Protein AF-A0AA95JLE7-F1 (afdb_monomer_lite)

Sequence (225 aa):
MTDPQLPPPSGDVPAPPAPFGAVPPPAAPAYPVAAPQYPAAPPYPPTPQYPAAPTYPSAAAYPSAPSGYQAPPGAYQVPVGGYAVATGDYSAPEVAPRRSGLLGILALIFSLVAAVVTPLVVGVATYEIGRRIPGAVTQVEDFDSLAFLSPARDQVLWAEISFWTGTVLGIAAIVIGIMAIARRQGRAQGIAALIVSVIAPVIFFVVVLVALTVGGAAGTAGLYS

Radius of gyration: 37.87 Å; chains: 1; bounding box: 111×72×80 Å

Foldseek 3Di:
DDDPDDDDPDDDDDDPDDPPPDDDDDDDDDDDPDDDDDDDDDDDDDDDDDDDDDDDDDDDDDDDDDPDDDDDPPPDPDPCPDPPPPPDPPDPPDDPDDAAQVLLVLLLVLLCCLQPVLLVLLLVLLLQQLLQQVVLVVVDPDPVDCVSCVVSVVSVVSNVVSVVSSVVSLVSSLVSLVVCCVVVRNVVSSVVSNVSSVCSVVSSVVSSVVSNVNSNVNNVVVVVD

pLDDT: mean 77.14, std 16.34, range [44.16, 98.0]

Secondary structure (DSSP, 8-state):
-----PPPP---PPPPPPPTT-PPPPPPP--------PPPPPPPPPPP-PPPPP-PPPPPPPPPPPTT--PPTT---------------------PPPPP-HHHHHHHHHHHIIIIIHHHHHHHHHHHHHHHHHHHHHH-S-TTSGGGGGGGHHHHHHHHHHHHHHHHHHHHHHHHHHHHHHTTSSHHHHHHHHHHHHHHHHHHHHHHHHHHHHHHHHHHHTT--

Structure (mmCIF, N/CA/C/O backbone):
data_AF-A0AA95JLE7-F1
#
_entry.id   AF-A0AA95JLE7-F1
#
loop_
_atom_site.group_PDB
_atom_site.id
_atom_site.type_symbol
_atom_site.label_atom_id
_atom_site.label_alt_id
_atom_site.label_comp_id
_atom_site.label_asym_id
_atom_site.label_entity_id
_atom_site.label_seq_id
_atom_site.pdbx_PDB_ins_code
_atom_site.Cartn_x
_atom_site.Cartn_y
_atom_site.Cartn_z
_atom_site.occupancy
_atom_site.B_iso_or_equiv
_atom_site.auth_seq_id
_atom_site.auth_comp_id
_atom_site.auth_asym_id
_atom_site.auth_atom_id
_atom_site.pdbx_PDB_model_num
ATOM 1 N N . MET A 1 1 ? 49.532 -12.588 49.206 1.00 50.12 1 MET A N 1
ATOM 2 C CA . MET A 1 1 ? 48.641 -11.448 48.915 1.00 50.12 1 MET A CA 1
ATOM 3 C C . MET A 1 1 ? 49.424 -10.477 48.053 1.00 50.12 1 MET A C 1
ATOM 5 O O . MET A 1 1 ? 50.223 -9.720 48.580 1.00 50.12 1 MET A O 1
ATOM 9 N N . THR A 1 2 ? 49.294 -10.597 46.736 1.00 56.88 2 THR A N 1
ATOM 10 C CA . THR A 1 2 ? 49.871 -9.666 45.759 1.00 56.88 2 THR A CA 1
ATOM 11 C C . THR A 1 2 ? 48.700 -8.960 45.105 1.00 56.88 2 THR A C 1
ATOM 13 O O . THR A 1 2 ? 47.918 -9.592 44.397 1.00 56.88 2 THR A O 1
ATOM 16 N N . ASP A 1 3 ? 48.543 -7.692 45.453 1.00 57.38 3 ASP A N 1
ATOM 17 C CA . ASP A 1 3 ? 47.499 -6.809 44.950 1.00 57.38 3 ASP A CA 1
ATOM 18 C C . ASP A 1 3 ? 47.784 -6.480 43.468 1.00 57.38 3 ASP A C 1
ATOM 20 O O . ASP A 1 3 ? 48.922 -6.110 43.152 1.00 57.38 3 ASP A O 1
ATOM 24 N N . PRO A 1 4 ? 46.833 -6.659 42.532 1.00 64.31 4 PRO A N 1
ATOM 25 C CA . PRO A 1 4 ? 47.020 -6.272 41.140 1.00 64.31 4 PRO A CA 1
ATOM 26 C C . PRO A 1 4 ? 47.134 -4.749 41.026 1.00 64.31 4 PRO A C 1
ATOM 28 O O . PRO A 1 4 ? 46.159 -4.013 41.162 1.00 64.31 4 PRO A O 1
ATOM 31 N N . GLN A 1 5 ? 48.347 -4.276 40.760 1.00 70.19 5 GLN A N 1
ATOM 32 C CA . GLN A 1 5 ? 48.641 -2.871 40.517 1.00 70.19 5 GLN A CA 1
ATOM 33 C C . GLN A 1 5 ? 47.891 -2.393 39.259 1.00 70.19 5 GLN A C 1
ATOM 35 O O . GLN A 1 5 ? 48.154 -2.860 38.150 1.00 70.19 5 GLN A O 1
ATOM 40 N N . LEU A 1 6 ? 46.936 -1.475 39.436 1.00 67.88 6 LEU A N 1
ATOM 41 C CA . LEU A 1 6 ? 46.255 -0.784 38.340 1.00 67.88 6 LEU A CA 1
ATOM 42 C C . LEU A 1 6 ? 47.268 0.045 37.524 1.00 67.88 6 LEU A C 1
ATOM 44 O O . LEU A 1 6 ? 48.166 0.655 38.115 1.00 67.88 6 LEU A O 1
ATOM 48 N N . PRO A 1 7 ? 47.138 0.101 36.185 1.00 72.12 7 PRO A N 1
ATOM 49 C CA . PRO A 1 7 ? 47.983 0.953 35.358 1.00 72.12 7 PRO A CA 1
ATOM 50 C C . PRO A 1 7 ? 47.766 2.438 35.704 1.00 72.12 7 PRO A C 1
ATOM 52 O O . PRO A 1 7 ? 46.649 2.827 36.058 1.00 72.12 7 PRO A O 1
ATOM 55 N N . PRO A 1 8 ? 48.814 3.279 35.612 1.00 72.06 8 PRO A N 1
ATOM 56 C CA . PRO A 1 8 ? 48.684 4.708 35.864 1.00 72.06 8 PRO A CA 1
ATOM 57 C C . PRO A 1 8 ? 47.713 5.351 34.858 1.00 72.06 8 PRO A C 1
ATOM 59 O O . PRO A 1 8 ? 47.645 4.903 33.709 1.00 72.06 8 PRO A O 1
ATOM 62 N N . PRO A 1 9 ? 46.967 6.398 35.259 1.00 66.81 9 PRO A N 1
ATOM 63 C CA . PRO A 1 9 ? 46.113 7.140 34.343 1.00 66.81 9 PRO A CA 1
ATOM 64 C C . PRO A 1 9 ? 46.958 7.700 33.199 1.00 66.81 9 PRO A C 1
ATOM 66 O O . PRO A 1 9 ? 48.043 8.239 33.424 1.00 66.81 9 PRO A O 1
ATOM 69 N N . SER A 1 10 ? 46.459 7.534 31.975 1.00 67.25 10 SER A N 1
ATOM 70 C CA . SER A 1 10 ? 47.042 8.067 30.749 1.00 67.25 10 SER A CA 1
ATOM 71 C C . SER A 1 10 ? 47.335 9.552 30.941 1.00 67.25 10 SER A C 1
ATOM 73 O O . SER A 1 10 ? 46.411 10.358 31.008 1.00 67.25 10 SER A O 1
ATOM 75 N N . GLY A 1 11 ? 48.616 9.889 31.097 1.00 56.56 11 GLY A N 1
ATOM 76 C CA . GLY A 1 11 ? 49.058 11.266 31.245 1.00 56.56 11 GLY A CA 1
ATOM 77 C C . GLY A 1 11 ? 48.618 12.100 30.049 1.00 56.56 11 GLY A C 1
ATOM 78 O O . GLY A 1 11 ? 48.621 11.618 28.913 1.00 56.56 11 GLY A O 1
ATOM 79 N N . ASP A 1 12 ? 48.238 13.342 30.338 1.00 59.75 12 ASP A N 1
ATOM 80 C CA . ASP A 1 12 ? 47.922 14.379 29.367 1.00 59.75 12 ASP A CA 1
ATOM 81 C C . ASP A 1 12 ? 49.018 14.447 28.304 1.00 59.75 12 ASP A C 1
ATOM 83 O O . ASP A 1 12 ? 50.126 14.926 28.551 1.00 59.75 12 ASP A O 1
ATOM 87 N N . VAL A 1 13 ? 48.717 13.942 27.110 1.00 60.66 13 VAL A N 1
ATOM 88 C CA . VAL A 1 13 ? 49.574 14.161 25.950 1.00 60.66 13 VAL A CA 1
ATOM 89 C C . VAL A 1 13 ? 49.474 15.655 25.639 1.00 60.66 13 VAL A C 1
ATOM 91 O O . VAL A 1 13 ? 48.367 16.125 25.356 1.00 60.66 13 VAL A O 1
ATOM 94 N N . PRO A 1 14 ? 50.568 16.435 25.706 1.00 64.94 14 PRO A N 1
ATOM 95 C CA . PRO A 1 14 ? 50.506 17.851 25.388 1.00 64.94 14 PRO A CA 1
ATOM 96 C C . PRO A 1 14 ? 50.038 18.015 23.942 1.00 64.94 14 PRO A C 1
ATOM 98 O O . PRO A 1 14 ? 50.621 17.431 23.024 1.00 64.94 14 PRO A O 1
ATOM 101 N N . ALA A 1 15 ? 48.969 18.786 23.740 1.00 68.00 15 ALA A N 1
ATOM 102 C CA . ALA A 1 15 ? 48.497 19.119 22.405 1.00 68.00 15 ALA A CA 1
ATOM 103 C C . ALA A 1 15 ? 49.630 19.805 21.611 1.00 68.00 15 ALA A C 1
ATOM 105 O O . ALA A 1 15 ? 50.373 20.610 22.187 1.00 68.00 15 ALA A O 1
ATOM 106 N N . PRO A 1 16 ? 49.789 19.508 20.308 1.00 71.19 16 PRO A N 1
ATOM 107 C CA . PRO A 1 16 ? 50.793 20.172 19.487 1.00 71.19 16 PRO A CA 1
ATOM 108 C C . PRO A 1 16 ? 50.569 21.694 19.506 1.00 71.19 16 PRO A C 1
ATOM 110 O O . PRO A 1 16 ? 49.417 22.140 19.538 1.00 71.19 16 PRO A O 1
ATOM 113 N N . PRO A 1 17 ? 51.642 22.505 19.492 1.00 70.00 17 PRO A N 1
ATOM 114 C CA . PRO A 1 17 ? 51.518 23.955 19.520 1.00 70.00 17 PRO A CA 1
ATOM 115 C C . PRO A 1 17 ? 50.695 24.433 18.321 1.00 70.00 17 PRO A C 1
ATOM 117 O O . PRO A 1 17 ? 50.971 24.075 17.174 1.00 70.00 17 PRO A O 1
ATOM 120 N N . ALA A 1 18 ? 49.664 25.232 18.600 1.00 66.50 18 ALA A N 1
ATOM 121 C CA . ALA A 1 18 ? 48.818 25.813 17.569 1.00 66.50 18 ALA A CA 1
ATOM 122 C C . ALA A 1 18 ? 49.650 26.732 16.649 1.00 66.50 18 ALA A C 1
ATOM 124 O O . ALA A 1 18 ? 50.533 27.446 17.136 1.00 66.50 18 ALA A O 1
ATOM 125 N N . PRO A 1 19 ? 49.388 26.743 15.329 1.00 67.88 19 PRO A N 1
ATOM 126 C CA . PRO A 1 19 ? 50.071 27.640 14.407 1.00 67.88 19 PRO A CA 1
ATOM 127 C C . PRO A 1 19 ? 49.848 29.107 14.804 1.00 67.88 19 PRO A C 1
ATOM 129 O O . PRO A 1 19 ? 48.742 29.512 15.173 1.00 67.88 19 PRO A O 1
ATOM 132 N N . PHE A 1 20 ? 50.919 29.903 14.727 1.00 54.25 20 PHE A N 1
ATOM 133 C CA . PHE A 1 20 ? 50.893 31.340 15.001 1.00 54.25 20 PHE A CA 1
ATOM 134 C C . PHE A 1 20 ? 49.787 32.021 14.175 1.00 54.25 20 PHE A C 1
ATOM 136 O O . PHE A 1 20 ? 49.812 31.970 12.947 1.00 54.25 20 PHE A O 1
ATOM 143 N N . GLY A 1 21 ? 48.827 32.659 14.854 1.00 62.50 21 GLY A N 1
ATOM 144 C CA . GLY A 1 21 ? 47.734 33.417 14.227 1.00 62.50 21 GLY A CA 1
ATOM 145 C C . GLY A 1 21 ? 46.333 32.801 14.338 1.00 62.50 21 GLY A C 1
ATOM 146 O O . GLY A 1 21 ? 45.376 33.415 13.870 1.00 62.50 21 GLY A O 1
ATOM 147 N N . ALA A 1 22 ? 46.171 31.636 14.974 1.00 56.16 22 ALA A N 1
ATOM 148 C CA . ALA A 1 22 ? 44.845 31.088 15.256 1.00 56.16 22 ALA A CA 1
ATOM 149 C C . ALA A 1 22 ? 44.152 31.875 16.386 1.00 56.16 22 ALA A C 1
ATOM 151 O O . ALA A 1 22 ? 44.548 31.806 17.550 1.00 56.16 22 ALA A O 1
ATOM 152 N N . VAL A 1 23 ? 43.107 32.629 16.042 1.00 69.62 23 VAL A N 1
ATOM 153 C CA . VAL A 1 23 ? 42.211 33.254 17.023 1.00 69.62 23 VAL A CA 1
ATOM 154 C C . VAL A 1 23 ? 41.363 32.142 17.656 1.00 69.62 23 VAL A C 1
ATOM 156 O O . VAL A 1 23 ? 40.742 31.379 16.911 1.00 69.62 23 VAL A O 1
ATOM 159 N N . PRO A 1 24 ? 41.328 32.003 18.995 1.00 70.56 24 PRO A N 1
ATOM 160 C CA . PRO A 1 24 ? 40.485 31.000 19.632 1.00 70.56 24 PRO A CA 1
ATOM 161 C C . PRO A 1 24 ? 39.007 31.275 19.306 1.00 70.56 24 PRO A C 1
ATOM 163 O O . PRO A 1 24 ? 38.591 32.438 19.294 1.00 70.56 24 PRO A O 1
ATOM 166 N N . PRO A 1 25 ? 38.203 30.234 19.023 1.00 74.50 25 PRO A N 1
ATOM 167 C CA . PRO A 1 25 ? 36.786 30.414 18.754 1.00 74.50 25 PRO A CA 1
ATOM 168 C C . PRO A 1 25 ? 36.087 31.031 19.979 1.00 74.50 25 PRO A C 1
ATOM 170 O O . PRO A 1 25 ? 36.455 30.721 21.117 1.00 74.50 25 PRO A O 1
ATOM 173 N N . PRO A 1 26 ? 35.086 31.905 19.774 1.00 75.94 26 PRO A N 1
ATOM 174 C CA . PRO A 1 26 ? 34.333 32.497 20.871 1.00 75.94 26 PRO A CA 1
ATOM 175 C C . PRO A 1 26 ? 33.657 31.408 21.713 1.00 75.94 26 PRO A C 1
ATOM 177 O O . PRO A 1 26 ? 33.111 30.440 21.181 1.00 75.94 26 PRO A O 1
ATOM 180 N N . ALA A 1 27 ? 33.705 31.573 23.037 1.00 75.44 27 ALA A N 1
ATOM 181 C CA . ALA A 1 27 ? 33.085 30.651 23.980 1.00 75.44 27 ALA A CA 1
ATOM 182 C C . ALA A 1 27 ? 31.575 30.537 23.714 1.00 75.44 27 ALA A C 1
ATOM 184 O O . ALA A 1 27 ? 30.885 31.545 23.544 1.00 75.44 27 ALA A O 1
ATOM 185 N N . ALA A 1 28 ? 31.066 29.303 23.682 1.00 71.44 28 ALA A N 1
ATOM 186 C CA . ALA A 1 28 ? 29.644 29.052 23.501 1.00 71.44 28 ALA A CA 1
ATOM 187 C C . ALA A 1 28 ? 28.840 29.637 24.682 1.00 71.44 28 ALA A C 1
ATOM 189 O O . ALA A 1 28 ? 29.266 29.508 25.834 1.00 71.44 28 ALA A O 1
ATOM 190 N N . PRO A 1 29 ? 27.682 30.273 24.430 1.00 71.38 29 PRO A N 1
ATOM 191 C CA . PRO A 1 29 ? 26.837 30.796 25.494 1.00 71.38 29 PRO A CA 1
ATOM 192 C C . PRO A 1 29 ? 26.338 29.662 26.398 1.00 71.38 29 PRO A C 1
ATOM 194 O O . PRO A 1 29 ? 25.826 28.650 25.924 1.00 71.38 29 PRO A O 1
ATOM 197 N N . ALA A 1 30 ? 26.477 29.843 27.712 1.00 65.75 30 ALA A N 1
ATOM 198 C CA . ALA A 1 30 ? 25.968 28.907 28.705 1.00 65.75 30 ALA A CA 1
ATOM 199 C C . ALA A 1 30 ? 24.434 28.994 28.767 1.00 65.75 30 ALA A C 1
ATOM 201 O O . ALA A 1 30 ? 23.872 29.973 29.259 1.00 65.75 30 ALA A O 1
ATOM 202 N N . TYR A 1 31 ? 23.751 27.972 28.258 1.00 57.97 31 TYR A N 1
ATOM 203 C CA . TYR A 1 31 ? 22.301 27.835 28.382 1.00 57.97 31 TYR A CA 1
ATOM 204 C C . TYR A 1 31 ? 21.962 27.291 29.783 1.00 57.97 31 TYR A C 1
ATOM 206 O O . TYR A 1 31 ? 22.527 26.267 30.178 1.00 57.97 31 TYR A O 1
ATOM 214 N N . PRO A 1 32 ? 21.039 27.904 30.547 1.00 65.81 32 PRO A N 1
ATOM 215 C CA . PRO A 1 32 ? 20.555 27.316 31.790 1.00 65.81 32 PRO A CA 1
ATOM 216 C C . PRO A 1 32 ? 19.750 26.050 31.473 1.00 65.81 32 PRO A C 1
ATOM 218 O O . PRO A 1 32 ? 18.669 26.120 30.889 1.00 65.81 32 PRO A O 1
ATOM 221 N N . VAL A 1 33 ? 20.261 24.882 31.861 1.00 60.19 33 VAL A N 1
ATOM 222 C CA . VAL A 1 33 ? 19.523 23.616 31.763 1.00 60.19 33 VAL A CA 1
ATOM 223 C C . VAL A 1 33 ? 18.647 23.475 33.007 1.00 60.19 33 VAL A C 1
ATOM 225 O O . VAL A 1 33 ? 19.029 22.845 33.989 1.00 60.19 33 VAL A O 1
ATOM 228 N N . ALA A 1 34 ? 17.464 24.088 32.988 1.00 67.69 34 ALA A N 1
ATOM 229 C CA . ALA A 1 34 ? 16.404 23.739 33.927 1.00 67.69 34 ALA A CA 1
ATOM 230 C C . ALA A 1 34 ? 15.630 22.544 33.352 1.00 67.69 34 ALA A C 1
ATOM 232 O O . ALA A 1 34 ? 14.911 22.678 32.362 1.00 67.69 34 ALA A O 1
ATOM 233 N N . ALA A 1 35 ? 15.805 21.360 33.941 1.00 67.06 35 ALA A N 1
ATOM 234 C CA . ALA A 1 35 ? 15.032 20.179 33.570 1.00 67.06 35 ALA A CA 1
ATOM 235 C C . ALA A 1 35 ? 13.544 20.395 33.925 1.00 67.06 35 ALA A C 1
ATOM 237 O O . ALA A 1 35 ? 13.250 20.772 35.064 1.00 67.06 35 ALA A O 1
ATOM 238 N N . PRO A 1 36 ? 12.591 20.148 33.007 1.00 65.31 36 PRO A N 1
ATOM 239 C CA . PRO A 1 36 ? 11.172 20.202 33.334 1.00 65.31 36 PRO A CA 1
ATOM 240 C C . PRO A 1 36 ? 10.836 19.144 34.394 1.00 65.31 36 PRO A C 1
ATOM 242 O O . PRO A 1 36 ? 11.009 17.947 34.161 1.00 65.31 36 PRO A O 1
ATOM 245 N N . GLN A 1 37 ? 10.355 19.571 35.563 1.00 63.75 37 GLN A N 1
ATOM 246 C CA . GLN A 1 37 ? 9.779 18.655 36.544 1.00 63.75 37 GLN A CA 1
ATOM 247 C C . GLN A 1 37 ? 8.368 18.273 36.090 1.00 63.75 37 GLN A C 1
ATOM 249 O O . GLN A 1 37 ? 7.444 19.083 36.142 1.00 63.75 37 GLN A O 1
ATOM 254 N N . TYR A 1 38 ? 8.208 17.040 35.612 1.00 61.62 38 TYR A N 1
ATOM 255 C CA . TYR A 1 38 ? 6.901 16.494 35.262 1.00 61.62 38 TYR A CA 1
ATOM 256 C C . TYR A 1 38 ? 6.165 16.013 36.526 1.00 61.62 38 TYR A C 1
ATOM 258 O O . TYR A 1 38 ? 6.782 15.360 37.372 1.00 61.62 38 TYR A O 1
ATOM 266 N N . PRO A 1 39 ? 4.856 16.288 36.664 1.00 75.19 39 PRO A N 1
ATOM 267 C CA . PRO A 1 39 ? 4.038 15.725 37.735 1.00 75.19 39 PRO A CA 1
ATOM 268 C C . PRO A 1 39 ? 4.016 14.191 37.684 1.00 75.19 39 PRO A C 1
ATOM 270 O O . PRO A 1 39 ? 3.942 13.598 36.607 1.00 75.19 39 PRO A O 1
ATOM 273 N N . ALA A 1 40 ? 4.047 13.547 38.853 1.00 78.56 40 ALA A N 1
ATOM 274 C CA . ALA A 1 40 ? 3.935 12.095 38.965 1.00 78.56 40 ALA A CA 1
ATOM 275 C C . ALA A 1 40 ? 2.573 11.595 38.442 1.00 78.56 40 ALA A C 1
ATOM 277 O O . ALA A 1 40 ? 1.532 12.205 38.697 1.00 78.56 40 ALA A O 1
ATOM 278 N N . ALA A 1 41 ? 2.585 10.474 37.716 1.00 75.25 41 ALA A N 1
ATOM 279 C CA . ALA A 1 41 ? 1.378 9.862 37.170 1.00 75.25 41 ALA A CA 1
ATOM 280 C C . ALA A 1 41 ? 0.467 9.302 38.289 1.00 75.25 41 ALA A C 1
ATOM 282 O O . ALA A 1 41 ? 0.980 8.724 39.252 1.00 75.25 41 ALA A O 1
ATOM 283 N N . PRO A 1 42 ? -0.870 9.420 38.168 1.00 80.00 42 PRO A N 1
ATOM 284 C CA . PRO A 1 42 ? -1.808 8.825 39.118 1.00 80.00 42 PRO A CA 1
ATOM 285 C C . PRO A 1 42 ? -1.710 7.286 39.164 1.00 80.00 42 PRO A C 1
ATOM 287 O O . PRO A 1 42 ? -1.452 6.665 38.128 1.00 80.00 42 PRO A O 1
ATOM 290 N N . PRO A 1 43 ? -1.972 6.648 40.322 1.00 75.75 43 PRO A N 1
ATOM 291 C CA . PRO A 1 43 ? -2.015 5.192 40.439 1.00 75.75 43 PRO A CA 1
ATOM 292 C C . PRO A 1 43 ? -3.107 4.570 39.558 1.00 75.75 43 PRO A C 1
ATOM 294 O O . PRO A 1 43 ? -4.218 5.094 39.460 1.00 75.75 43 PRO A O 1
ATOM 297 N N . TYR A 1 44 ? -2.804 3.419 38.954 1.00 71.38 44 TYR A N 1
ATOM 298 C CA . TYR A 1 44 ? -3.781 2.650 38.185 1.00 71.38 44 TYR A CA 1
ATOM 299 C C . TYR A 1 44 ? -4.859 2.032 39.096 1.00 71.38 44 TYR A C 1
ATOM 301 O O . TYR A 1 44 ? -4.529 1.514 40.165 1.00 71.38 44 TYR A O 1
ATOM 309 N N . PRO A 1 45 ? -6.136 2.026 38.671 1.00 77.75 45 PRO A N 1
ATOM 310 C CA . PRO A 1 45 ? -7.190 1.302 39.369 1.00 77.75 45 PRO A CA 1
ATOM 311 C C . PRO A 1 45 ? -7.019 -0.224 39.224 1.00 77.75 45 PRO A C 1
ATOM 313 O O . PRO A 1 45 ? -6.498 -0.691 38.204 1.00 77.75 45 PRO A O 1
ATOM 316 N N . PRO A 1 46 ? -7.473 -1.017 40.214 1.00 75.56 46 PRO A N 1
ATOM 317 C CA . PRO A 1 46 ? -7.402 -2.473 40.165 1.00 75.56 46 PRO A CA 1
ATOM 318 C C . PRO A 1 46 ? -8.230 -3.041 39.004 1.00 75.56 46 PRO A C 1
ATOM 320 O O . PRO A 1 46 ? -9.303 -2.537 38.663 1.00 75.56 46 PRO A O 1
ATOM 323 N N . THR A 1 47 ? -7.717 -4.105 38.389 1.00 69.19 47 THR A N 1
ATOM 324 C CA . THR A 1 47 ? -8.352 -4.796 37.265 1.00 69.19 47 THR A CA 1
ATOM 325 C C . THR A 1 47 ? -9.630 -5.525 37.707 1.00 69.19 47 THR A C 1
ATOM 327 O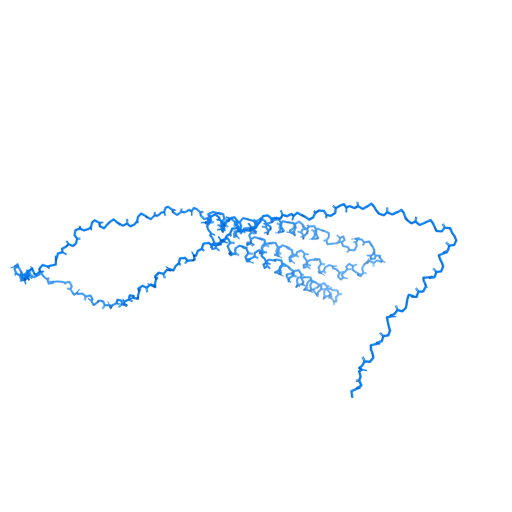 O . THR A 1 47 ? -9.602 -6.269 38.689 1.00 69.19 47 THR A O 1
ATOM 330 N N . PRO A 1 48 ? -10.757 -5.375 36.983 1.00 70.69 48 PRO A N 1
ATOM 331 C CA . PRO A 1 48 ? -11.964 -6.151 37.246 1.00 70.69 48 PRO A CA 1
ATOM 332 C C . PRO A 1 48 ? -11.728 -7.642 36.973 1.00 70.69 48 PRO A C 1
ATOM 334 O O . PRO A 1 48 ? -11.382 -8.029 35.854 1.00 70.69 48 PRO A O 1
ATOM 337 N N . GLN A 1 49 ? -11.934 -8.484 37.986 1.00 59.28 49 GLN A N 1
ATOM 338 C CA . GLN A 1 49 ? -12.005 -9.934 37.818 1.00 59.28 49 GLN A CA 1
ATOM 339 C C . GLN A 1 49 ? -13.335 -10.293 37.145 1.00 59.28 49 GLN A C 1
ATOM 341 O O . GLN A 1 49 ? -14.406 -10.075 37.709 1.00 59.28 49 GLN A O 1
ATOM 346 N N . TYR A 1 50 ? -13.270 -10.825 35.924 1.00 57.38 50 TYR A N 1
ATOM 347 C CA . TYR A 1 50 ? -14.446 -11.339 35.224 1.00 57.38 50 TYR A CA 1
ATOM 348 C C . TYR A 1 50 ? -14.773 -12.767 35.697 1.00 57.38 50 TYR A C 1
ATOM 350 O O . TYR A 1 50 ? -13.853 -13.578 35.828 1.00 57.38 50 TYR A O 1
ATOM 358 N N . PRO A 1 51 ? -16.058 -13.106 35.918 1.00 68.69 51 PRO A N 1
ATOM 359 C CA . PRO A 1 51 ? -16.480 -14.475 36.198 1.00 68.69 51 PRO A CA 1
ATOM 360 C C . PRO A 1 51 ? -16.188 -15.412 35.019 1.00 68.69 51 PRO A C 1
ATOM 362 O O . PRO A 1 51 ? -16.306 -15.019 33.856 1.00 68.69 51 PRO A O 1
ATOM 365 N N . ALA A 1 52 ? -15.836 -16.663 35.321 1.00 69.12 52 ALA A N 1
ATOM 366 C CA . ALA A 1 52 ? -15.650 -17.708 34.319 1.00 69.12 52 ALA A CA 1
ATOM 367 C C . ALA A 1 52 ? -16.959 -17.994 33.555 1.00 69.12 52 ALA A C 1
ATOM 369 O O . ALA A 1 52 ? -18.044 -18.003 34.138 1.00 69.12 52 ALA A O 1
ATOM 370 N N . ALA A 1 53 ? -16.849 -18.227 32.244 1.00 62.34 53 ALA A N 1
ATOM 371 C CA . ALA A 1 53 ? -17.989 -18.506 31.374 1.00 62.34 53 ALA A CA 1
ATOM 372 C C . ALA A 1 53 ? -18.623 -19.881 31.693 1.00 62.34 53 ALA A C 1
ATOM 374 O O . ALA A 1 53 ? -17.883 -20.856 31.841 1.00 62.34 53 ALA A O 1
ATOM 375 N N . PRO A 1 54 ? -19.965 -19.995 31.752 1.00 68.31 54 PRO A N 1
ATOM 376 C CA . PRO A 1 54 ? -20.639 -21.280 31.922 1.00 68.31 54 PRO A CA 1
ATOM 377 C C . PRO A 1 54 ? -20.418 -22.200 30.716 1.00 68.31 54 PRO A C 1
ATOM 379 O O . PRO A 1 54 ? -20.597 -21.795 29.566 1.00 68.31 54 PRO A O 1
ATOM 382 N N . THR A 1 55 ? -20.065 -23.454 30.980 1.00 56.59 55 THR A N 1
ATOM 383 C CA . THR A 1 55 ? -20.024 -24.533 29.991 1.00 56.59 55 THR A CA 1
ATOM 384 C C . THR A 1 55 ? -21.438 -25.058 29.743 1.00 56.59 55 THR A C 1
ATOM 386 O O . THR A 1 55 ? -22.069 -25.624 30.632 1.00 56.59 55 THR A O 1
ATOM 389 N N . TYR A 1 56 ? -21.947 -24.875 28.524 1.00 50.59 56 TYR A N 1
ATOM 390 C CA . TYR A 1 56 ? -23.238 -25.428 28.111 1.00 50.59 56 TYR A CA 1
ATOM 391 C C . TYR A 1 56 ? -23.055 -26.832 27.513 1.00 50.59 56 TYR A C 1
ATOM 393 O O . TYR A 1 56 ? -22.138 -27.025 26.710 1.00 50.59 56 TYR A O 1
ATOM 401 N N . PRO A 1 57 ? -23.914 -27.810 27.855 1.00 57.50 57 PRO A N 1
ATOM 402 C CA . PRO A 1 57 ? -23.914 -29.110 27.200 1.00 57.50 57 PRO A CA 1
ATOM 403 C C . PRO A 1 57 ? -24.433 -28.993 25.759 1.00 57.50 57 PRO A C 1
ATOM 405 O O . PRO A 1 57 ? -25.357 -28.234 25.464 1.00 57.50 57 PRO A O 1
ATOM 408 N N . SER A 1 58 ? -23.822 -29.757 24.857 1.00 53.19 58 SER A N 1
ATOM 409 C CA . SER A 1 58 ? -24.208 -29.879 23.453 1.00 53.19 58 SER A CA 1
ATOM 410 C C . SER A 1 58 ? -25.618 -30.464 23.307 1.00 53.19 58 SER A C 1
ATOM 412 O O . SER A 1 58 ? -25.952 -31.481 23.915 1.00 53.19 58 SER A O 1
ATOM 414 N N . ALA A 1 59 ? -26.451 -29.822 22.483 1.00 48.88 59 ALA A N 1
ATOM 415 C CA . ALA A 1 59 ? -27.817 -30.256 22.209 1.00 48.88 59 ALA A CA 1
ATOM 416 C C . ALA A 1 59 ? -27.837 -31.594 21.448 1.00 48.88 59 ALA A C 1
ATOM 418 O O . ALA A 1 59 ? -27.224 -31.726 20.388 1.00 48.88 59 ALA A O 1
ATOM 419 N N . ALA A 1 60 ? -28.562 -32.576 21.986 1.00 56.84 60 ALA A N 1
ATOM 420 C CA . ALA A 1 60 ? -28.853 -33.835 21.310 1.00 56.84 60 ALA A CA 1
ATOM 421 C C . ALA A 1 60 ? -29.854 -33.615 20.160 1.00 56.84 60 ALA A C 1
ATOM 423 O O . ALA A 1 60 ? -30.809 -32.846 20.289 1.00 56.84 60 ALA A O 1
ATOM 424 N N . ALA A 1 61 ? -29.631 -34.298 19.035 1.00 49.62 61 ALA A N 1
ATOM 425 C CA . ALA A 1 61 ? -30.510 -34.268 17.872 1.00 49.62 61 ALA A CA 1
ATOM 426 C C . ALA A 1 61 ? -31.855 -34.947 18.186 1.00 49.62 61 ALA A C 1
ATOM 428 O O . ALA A 1 61 ? -31.888 -36.103 18.609 1.00 49.62 61 ALA A O 1
ATOM 429 N N . TYR A 1 62 ? -32.962 -34.239 17.955 1.00 44.16 62 TYR A N 1
ATOM 430 C CA . TYR A 1 62 ? -34.307 -34.805 18.057 1.00 44.16 62 TYR A CA 1
ATOM 431 C C . TYR A 1 62 ? -34.670 -35.570 16.775 1.00 44.16 62 TYR A C 1
ATOM 433 O O . TYR A 1 62 ? -34.476 -35.031 15.682 1.00 44.16 62 TYR A O 1
ATOM 441 N N . PRO A 1 63 ? -35.239 -36.785 16.870 1.00 50.09 63 PRO A N 1
ATOM 442 C CA . PRO A 1 63 ? -35.847 -37.447 15.725 1.00 50.09 63 PRO A CA 1
ATOM 443 C C . PRO A 1 63 ? -37.189 -36.785 15.379 1.00 50.09 63 PRO A C 1
ATOM 445 O O . PRO A 1 63 ? -37.982 -36.440 16.256 1.00 50.09 63 PRO A O 1
ATOM 448 N N . SER A 1 64 ? -37.444 -36.601 14.085 1.00 53.91 64 SER A N 1
ATOM 449 C CA . SER A 1 64 ? -38.701 -36.076 13.552 1.00 53.91 64 SER A CA 1
ATOM 450 C C . SER A 1 64 ? -39.854 -37.067 13.764 1.00 53.91 64 SER A C 1
ATOM 452 O O . SER A 1 64 ? -39.744 -38.249 13.442 1.00 53.91 64 SER A O 1
ATOM 454 N N . ALA A 1 65 ? -40.976 -36.580 14.301 1.00 54.06 65 ALA A N 1
ATOM 455 C CA . ALA A 1 65 ? -42.184 -37.377 14.519 1.00 54.06 65 ALA A CA 1
ATOM 456 C C . ALA A 1 65 ? -43.020 -37.519 13.223 1.00 54.06 65 ALA A C 1
ATOM 458 O O . ALA A 1 65 ? -43.113 -36.552 12.461 1.00 54.06 65 ALA A O 1
ATOM 459 N N . PRO A 1 66 ? -43.671 -38.675 12.969 1.00 49.22 66 PRO A N 1
ATOM 460 C CA . PRO A 1 66 ? -44.558 -38.857 11.820 1.00 49.22 66 PRO A CA 1
ATOM 461 C C . PRO A 1 66 ? -45.852 -38.045 11.964 1.00 49.22 66 PRO A C 1
ATOM 463 O O . PRO A 1 66 ? -46.519 -38.072 12.998 1.00 49.22 66 PRO A O 1
ATOM 466 N N . SER A 1 67 ? -46.234 -37.354 10.895 1.00 52.50 67 SER A N 1
ATOM 467 C CA . SER A 1 67 ? -47.483 -36.600 10.780 1.00 52.50 67 SER A CA 1
ATOM 468 C C . SER A 1 67 ? -48.691 -37.541 10.688 1.00 52.50 67 SER A C 1
ATOM 470 O O . SER A 1 67 ? -48.840 -38.234 9.683 1.00 52.50 67 SER A O 1
ATOM 472 N N . GLY A 1 68 ? -49.566 -37.548 11.701 1.00 55.91 68 GLY A N 1
ATOM 473 C CA . GLY A 1 68 ? -50.881 -38.196 11.579 1.00 55.91 68 GLY A CA 1
ATOM 474 C C . GLY A 1 68 ? -51.617 -38.595 12.862 1.00 55.91 68 GLY A C 1
ATOM 475 O O . GLY A 1 68 ? -52.773 -38.992 12.771 1.00 55.91 68 GLY A O 1
ATOM 476 N N . TYR A 1 69 ? -51.019 -38.492 14.052 1.00 46.44 69 TYR A N 1
ATOM 477 C CA . TYR A 1 69 ? -51.707 -38.900 15.285 1.00 46.44 69 TYR A CA 1
ATOM 478 C C . TYR A 1 69 ? -52.429 -37.731 15.966 1.00 46.44 69 TYR A C 1
ATOM 480 O O . TYR A 1 69 ? -51.812 -36.907 16.638 1.00 46.44 69 TYR A O 1
ATOM 488 N N . GLN A 1 70 ? -53.755 -37.683 15.824 1.00 53.59 70 GLN A N 1
ATOM 489 C CA . GLN A 1 70 ? -54.624 -36.841 16.646 1.00 53.59 70 GLN A CA 1
ATOM 490 C C . GLN A 1 70 ? -55.011 -37.618 17.913 1.00 53.59 70 GLN A C 1
ATOM 492 O O . GLN A 1 70 ? -55.691 -38.641 17.842 1.00 53.59 70 GLN A O 1
ATOM 497 N N . ALA A 1 71 ? -54.537 -37.161 19.075 1.00 52.25 71 ALA A N 1
ATOM 498 C CA . ALA A 1 71 ? -54.806 -37.805 20.360 1.00 52.25 71 ALA A CA 1
ATOM 499 C C . ALA A 1 71 ? -56.264 -37.559 20.835 1.00 52.25 71 ALA A C 1
ATOM 501 O O . ALA A 1 71 ? -56.769 -36.445 20.664 1.00 52.25 71 ALA A O 1
ATOM 502 N N . PRO A 1 72 ? -56.945 -38.554 21.445 1.00 50.56 72 PRO A N 1
ATOM 503 C CA . PRO A 1 72 ? -58.313 -38.412 21.956 1.00 50.56 72 PRO A CA 1
ATOM 504 C C . PRO A 1 72 ? -58.463 -37.365 23.083 1.00 50.56 72 PRO A C 1
ATOM 506 O O . PRO A 1 72 ? -57.547 -37.215 23.902 1.00 50.56 72 PRO A O 1
ATOM 509 N N . PRO A 1 73 ? -59.614 -36.665 23.189 1.00 46.16 73 PRO A N 1
ATOM 510 C CA . PRO A 1 73 ? -59.833 -35.639 24.210 1.00 46.16 73 PRO A CA 1
ATOM 511 C C . PRO A 1 73 ? -59.797 -36.235 25.625 1.00 46.16 73 PRO A C 1
ATOM 513 O O . PRO A 1 73 ? -60.609 -37.093 25.960 1.00 46.16 73 PRO A O 1
ATOM 516 N N . GLY A 1 74 ? -58.857 -35.770 26.455 1.00 60.62 74 GLY A N 1
ATOM 517 C CA . GLY A 1 74 ? -58.722 -36.164 27.866 1.00 60.62 74 GLY A CA 1
ATOM 518 C C . GLY A 1 74 ? -57.466 -36.969 28.228 1.00 60.62 74 GLY A C 1
ATOM 519 O O . GLY A 1 74 ? -57.260 -37.249 29.403 1.00 60.62 74 GLY A O 1
ATOM 520 N N . ALA A 1 75 ? -56.593 -37.301 27.272 1.00 48.72 75 ALA A N 1
ATOM 521 C CA . ALA A 1 75 ? -55.430 -38.168 27.519 1.00 48.72 75 ALA A CA 1
ATOM 522 C C . ALA A 1 75 ? -54.240 -37.517 28.269 1.00 48.72 75 ALA A C 1
ATOM 524 O O . ALA A 1 75 ? -53.268 -38.203 28.573 1.00 48.72 75 ALA A O 1
ATOM 525 N N . TYR A 1 76 ? -54.304 -36.222 28.600 1.00 47.69 76 TYR A N 1
ATOM 526 C CA . TYR A 1 76 ? -53.248 -35.517 29.341 1.00 47.69 76 TYR A CA 1
ATOM 527 C C . TYR A 1 76 ? -53.816 -34.764 30.547 1.00 47.69 76 TYR A C 1
ATOM 529 O O . TYR A 1 76 ? -53.850 -33.537 30.574 1.00 47.69 76 TYR A O 1
ATOM 537 N N . GLN A 1 77 ? -54.247 -35.498 31.572 1.00 52.94 77 GLN A N 1
ATOM 538 C CA . GLN A 1 77 ? -54.277 -34.951 32.928 1.00 52.94 77 GLN A CA 1
ATOM 539 C C . GLN A 1 77 ? -52.989 -35.364 33.637 1.00 52.94 77 GLN A C 1
ATOM 541 O O . GLN A 1 77 ? -52.894 -36.433 34.232 1.00 52.94 77 GLN A O 1
ATOM 546 N N . VAL A 1 78 ? -51.971 -34.514 33.521 1.00 53.03 78 VAL A N 1
ATOM 547 C CA . VAL A 1 78 ? -50.765 -34.600 34.349 1.00 53.03 78 VAL A CA 1
ATOM 548 C C . VAL A 1 78 ? -51.050 -33.835 35.645 1.00 53.03 78 VAL A C 1
ATOM 550 O O . VAL A 1 78 ? -51.515 -32.695 35.565 1.00 53.03 78 VAL A O 1
ATOM 553 N N . PRO A 1 79 ? -50.791 -34.410 36.834 1.00 55.97 79 PRO A N 1
ATOM 554 C CA . PRO A 1 79 ? -50.854 -33.671 38.089 1.00 55.97 79 PRO A CA 1
ATOM 555 C C . PRO A 1 79 ? -49.940 -32.446 38.014 1.00 55.97 79 PRO A C 1
ATOM 557 O O . PRO A 1 79 ? -48.725 -32.575 37.862 1.00 55.97 79 PRO A O 1
ATOM 560 N N . VAL A 1 80 ? -50.530 -31.254 38.086 1.00 54.78 80 VAL A N 1
ATOM 561 C CA . VAL A 1 80 ? -49.815 -29.973 38.050 1.00 54.78 80 VAL A CA 1
ATOM 562 C C . VAL A 1 80 ? -49.126 -29.772 39.403 1.00 54.78 80 VAL A C 1
ATOM 564 O O . VAL A 1 80 ? -49.599 -29.055 40.280 1.00 54.78 80 VAL A O 1
ATOM 567 N N . GLY A 1 81 ? -48.023 -30.493 39.607 1.00 52.97 81 GLY A N 1
ATOM 568 C CA . GLY A 1 81 ? -47.066 -30.225 40.671 1.00 52.97 81 GLY A CA 1
ATOM 569 C C . GLY A 1 81 ? -46.423 -28.871 40.399 1.00 52.97 81 GLY A C 1
ATOM 570 O O . GLY A 1 81 ? -45.833 -28.667 39.341 1.00 52.97 81 GLY A O 1
ATOM 571 N N . GLY A 1 82 ? -46.614 -27.933 41.326 1.00 55.22 82 GLY A N 1
ATOM 572 C CA . GLY A 1 82 ? -46.261 -26.529 41.173 1.00 55.22 82 GLY A CA 1
ATOM 573 C C . GLY A 1 82 ? -44.796 -26.301 40.818 1.00 55.22 82 GLY A C 1
ATOM 574 O O . GLY A 1 82 ? -43.923 -26.308 41.681 1.00 55.22 82 GLY A O 1
ATOM 575 N N . TYR A 1 83 ? -44.550 -25.980 39.554 1.00 44.34 83 TYR A N 1
ATOM 576 C CA . TYR A 1 83 ? -43.453 -25.100 39.195 1.00 44.34 83 TYR A CA 1
ATOM 577 C C . TYR A 1 83 ? -44.007 -23.691 39.345 1.00 44.34 83 TYR A C 1
ATOM 579 O O . TYR A 1 83 ? -44.864 -23.266 38.568 1.00 44.34 83 TYR A O 1
ATOM 587 N N . ALA A 1 84 ? -43.579 -22.990 40.392 1.00 52.62 84 ALA A N 1
ATOM 588 C CA . ALA A 1 84 ? -43.790 -21.558 40.464 1.00 52.62 84 ALA A CA 1
ATOM 589 C C . ALA A 1 84 ? -43.192 -20.958 39.188 1.00 52.62 84 ALA A C 1
ATOM 591 O O . ALA A 1 84 ? -41.979 -21.009 38.975 1.00 52.62 84 ALA A O 1
ATOM 592 N N . VAL A 1 85 ? -44.053 -20.446 38.312 1.00 48.75 85 VAL A N 1
ATOM 593 C CA . VAL A 1 85 ? -43.622 -19.580 37.223 1.00 48.75 85 VAL A CA 1
ATOM 594 C C . VAL A 1 85 ? -42.971 -18.399 37.921 1.00 48.75 85 VAL A C 1
ATOM 596 O O . VAL A 1 85 ? -43.635 -17.672 38.659 1.00 48.75 85 VAL A O 1
ATOM 599 N N . ALA A 1 86 ? -41.655 -18.258 37.777 1.00 57.50 86 ALA A N 1
ATOM 600 C CA . ALA A 1 86 ? -40.989 -17.042 38.192 1.00 57.50 86 ALA A CA 1
ATOM 601 C C . ALA A 1 86 ? -41.575 -15.921 37.327 1.00 57.50 86 ALA A C 1
ATOM 603 O O . ALA A 1 86 ? -41.201 -15.763 36.167 1.00 57.50 86 ALA A O 1
ATOM 604 N N . THR A 1 87 ? -42.548 -15.196 37.881 1.00 52.84 87 THR A N 1
ATOM 605 C CA . THR A 1 87 ? -43.094 -13.952 37.340 1.00 52.84 87 THR A CA 1
ATOM 606 C C . THR A 1 87 ? -42.005 -12.890 37.454 1.00 52.84 87 THR A C 1
ATOM 608 O O . THR A 1 87 ? -42.006 -12.053 38.349 1.00 52.84 87 THR A O 1
ATOM 611 N N . GLY A 1 88 ? -40.993 -13.012 36.605 1.00 60.97 88 GLY A N 1
ATOM 612 C CA . GLY A 1 88 ? -40.003 -11.989 36.344 1.00 60.97 88 GLY A CA 1
ATOM 613 C C . GLY A 1 88 ? -40.169 -11.595 34.892 1.00 60.97 88 GLY A C 1
ATOM 614 O O . GLY A 1 88 ? -40.013 -12.442 34.012 1.00 60.97 88 GLY A O 1
ATOM 615 N N . ASP A 1 89 ? -40.511 -10.334 34.650 1.00 56.72 89 ASP A N 1
ATOM 616 C CA . ASP A 1 89 ? -40.530 -9.759 33.313 1.00 56.72 89 ASP A CA 1
ATOM 617 C C . ASP A 1 89 ? -39.139 -9.930 32.694 1.00 56.72 89 ASP A C 1
ATOM 619 O O . ASP A 1 89 ? -38.198 -9.195 33.007 1.00 56.72 89 ASP A O 1
ATOM 623 N N . TYR A 1 90 ? -38.977 -10.942 31.839 1.00 62.12 90 TYR A N 1
ATOM 624 C CA . TYR A 1 90 ? -37.770 -11.092 31.044 1.00 62.12 90 TYR A CA 1
ATOM 625 C C . TYR A 1 90 ? -37.782 -9.990 29.985 1.00 62.12 90 TYR A C 1
ATOM 627 O O . TYR A 1 90 ? -38.256 -10.167 28.864 1.00 62.12 90 TYR A O 1
ATOM 635 N N . SER A 1 91 ? -37.272 -8.819 30.358 1.00 67.44 91 SER A N 1
ATOM 636 C CA . SER A 1 91 ? -36.854 -7.812 29.397 1.00 67.44 91 SER A CA 1
ATOM 637 C C . SER A 1 91 ? -35.595 -8.337 28.721 1.00 67.44 91 SER A C 1
ATOM 639 O O . SER A 1 91 ? -34.549 -8.467 29.362 1.00 67.44 91 SER A O 1
ATOM 641 N N . ALA A 1 92 ? -35.676 -8.624 27.420 1.00 72.94 92 ALA A N 1
ATOM 642 C CA . ALA A 1 92 ? -34.474 -8.824 26.622 1.00 72.94 92 ALA A CA 1
ATOM 643 C C . ALA A 1 92 ? -33.546 -7.606 26.822 1.00 72.94 92 ALA A C 1
ATOM 645 O O . ALA A 1 92 ? -34.042 -6.474 26.840 1.00 72.94 92 ALA A O 1
ATOM 646 N N . PRO A 1 93 ? -32.226 -7.798 27.007 1.00 76.38 93 PRO A N 1
ATOM 647 C CA . PRO A 1 93 ? -31.305 -6.677 27.114 1.00 76.38 93 PRO A CA 1
ATOM 648 C C . PRO A 1 93 ? -31.427 -5.780 25.879 1.00 76.38 93 PRO A C 1
ATOM 650 O O . PRO A 1 93 ? -31.306 -6.266 24.753 1.00 76.38 93 PRO A O 1
ATOM 653 N N . GLU A 1 94 ? -31.655 -4.482 26.087 1.00 73.88 94 GLU A N 1
ATOM 654 C CA . GLU A 1 94 ? -31.618 -3.469 25.030 1.00 73.88 94 GLU A CA 1
ATOM 655 C C . GLU A 1 94 ? -30.277 -3.596 24.285 1.00 73.88 94 GLU A C 1
ATOM 657 O O . GLU A 1 94 ? -29.201 -3.339 24.839 1.00 73.88 94 GLU A O 1
ATOM 662 N N . VAL A 1 95 ? -30.311 -4.052 23.030 1.00 74.38 95 VAL A N 1
ATOM 663 C CA . VAL A 1 95 ? -29.099 -4.171 22.217 1.00 74.38 95 VAL A CA 1
ATOM 664 C C . VAL A 1 95 ? -28.679 -2.761 21.833 1.00 74.38 95 VAL A C 1
ATOM 666 O O . VAL A 1 95 ? -29.290 -2.137 20.968 1.00 74.38 95 VAL A O 1
ATOM 669 N N . ALA A 1 96 ? -27.622 -2.260 22.475 1.00 74.44 96 ALA A N 1
ATOM 670 C CA . ALA A 1 96 ? -27.081 -0.941 22.178 1.00 74.44 96 ALA A CA 1
ATOM 671 C C . ALA A 1 96 ? -26.874 -0.754 20.655 1.00 74.44 96 ALA A C 1
ATOM 673 O O . ALA A 1 96 ? -26.350 -1.662 19.992 1.00 74.44 96 ALA A O 1
ATOM 674 N N . PRO A 1 97 ? -27.230 0.415 20.085 1.00 76.19 97 PRO A N 1
ATOM 675 C CA . PRO A 1 97 ? -27.100 0.666 18.654 1.00 76.19 97 PRO A CA 1
ATOM 676 C C . PRO A 1 97 ? -25.671 0.412 18.157 1.00 76.19 97 PRO A C 1
ATOM 678 O O . PRO A 1 97 ? -24.695 0.935 18.710 1.00 76.19 97 PRO A O 1
ATOM 681 N N . ARG A 1 98 ? -25.525 -0.377 17.083 1.00 73.81 98 ARG A N 1
ATOM 682 C CA . ARG A 1 98 ? -24.217 -0.629 16.457 1.00 73.81 98 ARG A CA 1
ATOM 683 C C . ARG A 1 98 ? -23.679 0.674 15.868 1.00 73.81 98 ARG A C 1
ATOM 685 O O . ARG A 1 98 ? -24.277 1.254 14.967 1.00 73.81 98 ARG A O 1
ATOM 692 N N . ARG A 1 99 ? -22.517 1.121 16.350 1.00 76.94 99 ARG A N 1
ATOM 693 C CA . ARG A 1 99 ? -21.806 2.268 15.766 1.00 76.94 99 ARG A CA 1
ATOM 694 C C . ARG A 1 99 ? -21.340 1.933 14.346 1.00 76.94 99 ARG A C 1
ATOM 696 O O . ARG A 1 99 ? -20.854 0.832 14.094 1.00 76.94 99 ARG A O 1
ATOM 703 N N . SER A 1 100 ? -21.449 2.897 13.433 1.00 85.06 100 SER A N 1
ATOM 704 C CA . SER A 1 100 ? -21.053 2.751 12.027 1.00 85.06 100 SER A CA 1
ATOM 705 C C . SER A 1 100 ? -19.564 2.413 11.876 1.00 85.06 100 SER A C 1
ATOM 707 O O . SER A 1 100 ? -18.710 3.075 12.466 1.00 85.06 100 SER A O 1
ATOM 709 N N . GLY A 1 101 ? -19.243 1.419 11.045 1.00 87.19 101 GLY A N 1
ATOM 710 C CA . GLY A 1 101 ? -17.873 0.951 10.786 1.00 87.19 101 GLY A CA 1
ATOM 711 C C . GLY A 1 101 ? -17.121 1.682 9.667 1.00 87.19 101 GLY A C 1
ATOM 712 O O . GLY A 1 101 ? -16.088 1.187 9.226 1.00 87.19 101 GLY A O 1
ATOM 713 N N . LEU A 1 102 ? -17.631 2.822 9.187 1.00 92.44 102 LEU A N 1
ATOM 714 C CA . LEU A 1 102 ? -17.141 3.498 7.977 1.00 92.44 102 LEU A CA 1
ATOM 715 C C . LEU A 1 102 ? -15.649 3.855 8.032 1.00 92.44 102 LEU A C 1
ATOM 717 O O . LEU A 1 102 ? -14.950 3.630 7.051 1.00 92.44 102 LEU A O 1
ATOM 721 N N . LEU A 1 103 ? -15.144 4.346 9.172 1.00 90.50 103 LEU A N 1
ATOM 722 C CA . LEU A 1 103 ? -13.721 4.687 9.310 1.00 90.50 103 LEU A CA 1
ATOM 723 C C . LEU A 1 103 ? -12.819 3.468 9.099 1.00 90.50 103 LEU A C 1
ATOM 725 O O . LEU A 1 103 ? -11.846 3.551 8.357 1.00 90.50 103 LEU A O 1
ATOM 729 N N . GLY A 1 104 ? -13.160 2.330 9.709 1.00 91.81 104 GLY A N 1
ATOM 730 C CA . GLY A 1 104 ? -12.404 1.096 9.519 1.00 91.81 104 GLY A CA 1
ATOM 731 C C . GLY A 1 104 ? -12.409 0.629 8.062 1.00 91.81 104 GLY A C 1
ATOM 732 O O . GLY A 1 104 ? -11.369 0.228 7.552 1.00 91.81 104 GLY A O 1
ATOM 733 N N . ILE A 1 105 ? -13.554 0.730 7.378 1.00 95.19 105 ILE A N 1
ATOM 734 C CA . ILE A 1 105 ? -13.680 0.355 5.960 1.00 95.19 105 ILE A CA 1
ATOM 735 C C . ILE A 1 105 ? -12.831 1.275 5.073 1.00 95.19 105 ILE A C 1
ATOM 737 O O . ILE A 1 105 ? -12.086 0.783 4.232 1.00 95.19 105 ILE A O 1
ATOM 741 N N . LEU A 1 106 ? -12.898 2.594 5.273 1.00 94.56 106 LEU A N 1
ATOM 742 C CA . LEU A 1 106 ? -12.101 3.554 4.501 1.00 94.56 106 LEU A CA 1
ATOM 743 C C . LEU A 1 106 ? -10.597 3.349 4.710 1.00 94.56 106 LEU A C 1
ATOM 745 O O . LEU A 1 106 ? -9.844 3.349 3.739 1.00 94.56 106 LEU A O 1
ATOM 749 N N . ALA A 1 107 ? -10.169 3.116 5.955 1.00 95.81 107 ALA A N 1
ATOM 750 C CA . ALA A 1 107 ? -8.777 2.792 6.257 1.00 95.81 107 ALA A CA 1
ATOM 751 C C . ALA A 1 107 ? -8.314 1.543 5.496 1.00 95.81 107 ALA A C 1
ATOM 753 O O . ALA A 1 107 ? -7.235 1.546 4.906 1.00 95.81 107 ALA A O 1
ATOM 754 N N . LEU A 1 108 ? -9.143 0.494 5.476 1.00 95.56 108 LEU A N 1
ATOM 755 C CA . LEU A 1 108 ? -8.837 -0.740 4.759 1.00 95.56 108 LEU A CA 1
ATOM 756 C C . LEU A 1 108 ? -8.717 -0.495 3.252 1.00 95.56 108 LEU A C 1
ATOM 758 O O . LEU A 1 108 ? -7.760 -0.958 2.642 1.00 95.56 108 LEU A O 1
ATOM 762 N N . ILE A 1 109 ? -9.648 0.255 2.657 1.00 97.19 109 ILE A N 1
ATOM 763 C CA . ILE A 1 109 ? -9.620 0.559 1.222 1.00 97.19 109 ILE A CA 1
ATOM 764 C C . ILE A 1 109 ? -8.335 1.303 0.858 1.00 97.19 109 ILE A C 1
ATOM 766 O O . ILE A 1 109 ? -7.634 0.874 -0.053 1.00 97.19 109 ILE A O 1
ATOM 770 N N . PHE A 1 110 ? -7.983 2.372 1.578 1.00 96.75 110 PHE A N 1
ATOM 771 C CA . PHE A 1 110 ? -6.746 3.105 1.295 1.00 96.75 110 PHE A CA 1
ATOM 772 C C . PHE A 1 110 ? -5.502 2.243 1.481 1.00 96.75 110 PHE A C 1
ATOM 774 O O . PHE A 1 110 ? -4.601 2.298 0.648 1.00 96.75 110 PHE A O 1
ATOM 781 N N . SER A 1 111 ? -5.483 1.404 2.517 1.00 96.19 111 SER A N 1
ATOM 782 C CA . SER A 1 111 ? -4.387 0.467 2.750 1.00 96.19 111 SER A CA 1
ATOM 783 C C . SER A 1 111 ? -4.234 -0.530 1.600 1.00 96.19 111 SER A C 1
ATOM 785 O O . SER A 1 111 ? -3.130 -0.730 1.105 1.00 96.19 111 SER A O 1
ATOM 787 N N . LEU A 1 112 ? -5.336 -1.110 1.117 1.00 97.12 112 LEU A N 1
ATOM 788 C CA . LEU A 1 112 ? -5.322 -2.061 0.005 1.00 97.12 112 LEU A CA 1
ATOM 789 C C . LEU A 1 112 ? -4.930 -1.400 -1.317 1.00 97.12 112 LEU A C 1
ATOM 791 O O . LEU A 1 112 ? -4.144 -1.967 -2.071 1.00 97.12 112 LEU A O 1
ATOM 795 N N . VAL A 1 113 ? -5.430 -0.195 -1.593 1.00 96.06 113 VAL A N 1
ATOM 796 C CA . VAL A 1 113 ? -5.034 0.558 -2.790 1.00 96.06 113 VAL A CA 1
ATOM 797 C C . VAL A 1 113 ? -3.534 0.853 -2.748 1.00 96.06 113 VAL A C 1
ATOM 799 O O . VAL A 1 113 ? -2.838 0.574 -3.722 1.00 96.06 113 VAL A O 1
ATOM 802 N N . ALA A 1 114 ? -3.015 1.322 -1.612 1.00 94.44 114 ALA A N 1
ATOM 803 C CA . ALA A 1 114 ? -1.588 1.577 -1.441 1.00 94.44 114 ALA A CA 1
ATOM 804 C C . ALA A 1 114 ? -0.738 0.295 -1.528 1.00 94.44 114 ALA A C 1
ATOM 806 O O . ALA A 1 114 ? 0.351 0.324 -2.089 1.00 94.44 114 ALA A O 1
ATOM 807 N N . ALA A 1 115 ? -1.224 -0.833 -1.004 1.00 96.38 115 ALA A N 1
ATOM 808 C CA . ALA A 1 115 ? -0.486 -2.097 -0.973 1.00 96.38 115 ALA A CA 1
ATOM 809 C C . ALA A 1 115 ? -0.533 -2.889 -2.289 1.00 96.38 115 ALA A C 1
ATOM 811 O O . ALA A 1 115 ? 0.312 -3.756 -2.498 1.00 96.38 115 ALA A O 1
ATOM 812 N N . VAL A 1 116 ? -1.514 -2.631 -3.162 1.00 97.06 116 VAL A N 1
ATOM 813 C CA . VAL A 1 116 ? -1.732 -3.420 -4.387 1.00 97.06 116 VAL A CA 1
ATOM 814 C C . VAL A 1 116 ? -1.610 -2.567 -5.642 1.00 97.06 116 VAL A C 1
ATOM 816 O O . VAL A 1 116 ? -0.820 -2.885 -6.526 1.00 97.06 116 VAL A O 1
ATOM 819 N N . VAL A 1 117 ? -2.362 -1.470 -5.732 1.00 95.69 117 VAL A N 1
ATOM 820 C CA . VAL A 1 117 ? -2.414 -0.658 -6.957 1.00 95.69 117 VAL A CA 1
ATOM 821 C C . VAL A 1 117 ? -1.085 0.057 -7.174 1.00 95.69 117 VAL A C 1
ATOM 823 O O . VAL A 1 117 ? -0.545 0.016 -8.278 1.00 95.69 117 VAL A O 1
ATOM 826 N N . THR A 1 118 ? -0.518 0.656 -6.123 1.00 94.75 118 THR A N 1
ATOM 827 C CA . THR A 1 118 ? 0.754 1.378 -6.246 1.00 94.75 118 THR A CA 1
ATOM 828 C C . THR A 1 118 ? 1.911 0.466 -6.682 1.00 94.75 118 THR A C 1
ATOM 830 O O . THR A 1 118 ? 2.558 0.807 -7.675 1.00 94.75 118 THR A O 1
ATOM 833 N N . PRO A 1 119 ? 2.177 -0.697 -6.045 1.00 94.06 119 PRO A N 1
ATOM 834 C CA . PRO A 1 119 ? 3.242 -1.588 -6.499 1.00 94.06 119 PRO A CA 1
ATOM 835 C C . PRO A 1 119 ? 3.021 -2.127 -7.913 1.00 94.06 119 PRO A C 1
ATOM 837 O O . PRO A 1 119 ? 3.997 -2.312 -8.625 1.00 94.06 119 PRO A O 1
ATOM 840 N N . LEU A 1 120 ? 1.776 -2.339 -8.361 1.00 95.00 120 LEU A N 1
ATOM 841 C CA . LEU A 1 120 ? 1.506 -2.777 -9.737 1.00 95.00 120 LEU A CA 1
ATOM 842 C C . LEU A 1 120 ? 1.926 -1.728 -10.772 1.00 95.00 120 LEU A C 1
ATOM 844 O O . LEU A 1 120 ? 2.642 -2.056 -11.717 1.00 95.00 120 LEU A O 1
ATOM 848 N N . VAL A 1 121 ? 1.513 -0.470 -10.587 1.00 94.62 121 VAL A N 1
ATOM 849 C CA . VAL A 1 121 ? 1.862 0.618 -11.518 1.00 94.62 121 VAL A CA 1
ATOM 850 C C . VAL A 1 121 ? 3.371 0.847 -11.530 1.00 94.62 121 VAL A C 1
ATOM 852 O O . VAL A 1 121 ? 3.978 0.929 -12.599 1.00 94.62 121 VAL A O 1
ATOM 855 N N . VAL A 1 122 ? 3.990 0.882 -10.346 1.00 94.62 122 VAL A N 1
ATOM 856 C CA . VAL A 1 122 ? 5.444 1.028 -10.238 1.00 94.62 122 VAL A CA 1
ATOM 857 C C . VAL A 1 122 ? 6.164 -0.175 -10.833 1.00 94.62 122 VAL A C 1
ATOM 859 O O . VAL A 1 122 ? 7.110 0.021 -11.578 1.00 94.62 122 VAL A O 1
ATOM 862 N N . GLY A 1 123 ? 5.700 -1.402 -10.606 1.00 93.38 123 GLY A N 1
ATOM 863 C CA . GLY A 1 123 ? 6.305 -2.606 -11.173 1.00 93.38 123 GLY A CA 1
ATOM 864 C C . GLY A 1 123 ? 6.376 -2.567 -12.701 1.00 93.38 123 GLY A C 1
ATOM 865 O O . GLY A 1 123 ? 7.425 -2.862 -13.268 1.00 93.38 123 GLY A O 1
ATOM 866 N N . VAL A 1 124 ? 5.307 -2.129 -13.377 1.00 94.25 124 VAL A N 1
ATOM 867 C CA . VAL A 1 124 ? 5.311 -1.959 -14.843 1.00 94.25 124 VAL A CA 1
ATOM 868 C C . VAL A 1 124 ? 6.307 -0.879 -15.268 1.00 94.25 124 VAL A C 1
ATOM 870 O O . VAL A 1 124 ? 7.117 -1.105 -16.169 1.00 94.25 124 VAL A O 1
ATOM 873 N N . ALA A 1 125 ? 6.291 0.278 -14.604 1.00 91.94 125 ALA A N 1
ATOM 874 C CA . ALA A 1 125 ? 7.212 1.368 -14.908 1.00 91.94 125 ALA A CA 1
ATOM 875 C C . ALA A 1 125 ? 8.681 0.955 -14.695 1.00 91.94 125 ALA A C 1
ATOM 877 O O . ALA A 1 125 ? 9.526 1.194 -15.555 1.00 91.94 125 ALA A O 1
ATOM 878 N N . THR A 1 126 ? 8.982 0.279 -13.587 1.00 90.38 126 THR A N 1
ATOM 879 C CA . THR A 1 126 ? 10.317 -0.212 -13.234 1.00 90.38 126 THR A CA 1
ATOM 880 C C . THR A 1 126 ? 10.795 -1.317 -14.173 1.00 90.38 126 THR A C 1
ATOM 882 O O . THR A 1 126 ? 11.967 -1.320 -14.542 1.00 90.38 126 THR A O 1
ATOM 885 N N . TYR A 1 127 ? 9.912 -2.218 -14.611 1.00 92.69 127 TYR A N 1
ATOM 886 C CA . TYR A 1 127 ? 10.244 -3.213 -15.633 1.00 92.69 127 TYR A CA 1
ATOM 887 C C . TYR A 1 127 ? 10.669 -2.545 -16.946 1.00 92.69 127 TYR A C 1
ATOM 889 O O . TYR A 1 127 ? 11.705 -2.884 -17.517 1.00 92.69 127 TYR A O 1
ATOM 897 N N . GLU A 1 128 ? 9.900 -1.555 -17.402 1.00 89.69 128 GLU A N 1
ATOM 898 C CA . GLU A 1 128 ? 10.191 -0.802 -18.623 1.00 89.69 128 GLU A CA 1
ATOM 899 C C . GLU A 1 128 ? 11.485 0.017 -18.513 1.00 89.69 128 GLU A C 1
ATOM 901 O O . GLU A 1 128 ? 12.259 0.067 -19.469 1.00 89.69 128 GLU A O 1
ATOM 906 N N . ILE A 1 129 ? 11.762 0.605 -17.343 1.00 86.81 129 ILE A N 1
ATOM 907 C CA . ILE A 1 129 ? 13.056 1.234 -17.039 1.00 86.81 129 ILE A CA 1
ATOM 908 C C . ILE A 1 129 ? 14.176 0.191 -17.157 1.00 86.81 129 ILE A C 1
ATOM 910 O O . ILE A 1 129 ? 15.112 0.385 -17.931 1.00 86.81 129 ILE A O 1
ATOM 914 N N . GLY A 1 130 ? 14.053 -0.943 -16.458 1.00 86.06 130 GLY A N 1
ATOM 915 C CA . GLY A 1 130 ? 15.037 -2.029 -16.473 1.00 86.06 130 GLY A CA 1
ATOM 916 C C . GLY A 1 130 ? 15.341 -2.528 -17.884 1.00 86.06 130 GLY A C 1
ATOM 917 O O . GLY A 1 130 ? 16.503 -2.674 -18.249 1.00 86.06 130 GLY A O 1
ATOM 918 N N . ARG A 1 131 ? 14.307 -2.707 -18.711 1.00 88.06 131 ARG A N 1
ATOM 919 C CA . ARG A 1 131 ? 14.435 -3.171 -20.099 1.00 88.06 131 ARG A CA 1
ATOM 920 C C . ARG A 1 131 ? 15.207 -2.207 -20.998 1.00 88.06 131 ARG A C 1
ATOM 922 O O . ARG A 1 131 ? 15.866 -2.654 -21.931 1.00 88.06 131 ARG A O 1
ATOM 929 N N . ARG A 1 132 ? 15.135 -0.900 -20.738 1.00 82.69 132 ARG A N 1
ATOM 930 C CA . ARG A 1 132 ? 15.772 0.132 -21.575 1.00 82.69 132 ARG A CA 1
ATOM 931 C C . ARG A 1 132 ? 17.192 0.488 -21.146 1.00 82.69 132 ARG A C 1
ATOM 933 O O . ARG A 1 132 ? 17.950 0.979 -21.980 1.00 82.69 132 ARG A O 1
ATOM 940 N N . ILE A 1 133 ? 17.566 0.220 -19.892 1.00 81.38 133 ILE A N 1
ATOM 941 C CA . ILE A 1 133 ? 18.903 0.535 -19.362 1.00 81.38 133 ILE A CA 1
ATOM 942 C C . ILE A 1 133 ? 20.030 -0.097 -20.201 1.00 81.38 133 ILE A C 1
ATOM 944 O O . ILE A 1 133 ? 20.918 0.650 -20.602 1.00 81.38 133 ILE A O 1
ATOM 948 N N . PRO A 1 134 ? 20.022 -1.406 -20.535 1.00 79.38 134 PRO A N 1
ATOM 949 C CA . PRO A 1 134 ? 21.127 -2.017 -21.277 1.00 79.38 134 PRO A CA 1
ATOM 950 C C . PRO A 1 134 ? 21.404 -1.349 -22.630 1.00 79.38 134 PRO A C 1
ATOM 952 O O . PRO A 1 134 ? 22.554 -1.069 -22.947 1.00 79.38 134 PRO A O 1
ATOM 955 N N . GLY A 1 135 ? 20.358 -1.026 -23.398 1.00 69.88 135 GLY A N 1
ATOM 956 C CA . GLY A 1 135 ? 20.502 -0.319 -24.675 1.00 69.88 135 GLY A CA 1
ATOM 957 C C . GLY A 1 135 ? 20.979 1.125 -24.505 1.00 69.88 135 GLY A C 1
ATOM 958 O O . GLY A 1 135 ? 21.854 1.572 -25.242 1.00 69.88 135 GLY A O 1
ATOM 959 N N . ALA A 1 136 ? 20.477 1.836 -23.492 1.00 69.06 136 ALA A N 1
ATOM 960 C CA . ALA A 1 136 ? 20.908 3.203 -23.198 1.00 69.06 136 ALA A CA 1
ATOM 961 C C . ALA A 1 136 ? 22.395 3.275 -22.808 1.00 69.06 136 ALA A C 1
ATOM 963 O O . ALA A 1 136 ? 23.104 4.162 -23.267 1.00 69.06 136 ALA A O 1
ATOM 964 N N . VAL A 1 137 ? 22.892 2.306 -22.032 1.00 71.00 137 VAL A N 1
ATOM 965 C CA . VAL A 1 137 ? 24.307 2.232 -21.623 1.00 71.00 137 VAL A CA 1
ATOM 966 C C . VAL A 1 137 ? 25.239 2.020 -22.822 1.00 71.00 137 VAL A C 1
ATOM 968 O O . VAL A 1 137 ? 26.358 2.518 -22.813 1.00 71.00 137 VAL A O 1
ATOM 971 N N . THR A 1 138 ? 24.788 1.335 -23.878 1.00 70.75 138 THR A N 1
ATOM 972 C CA . THR A 1 138 ? 25.600 1.142 -25.098 1.00 70.75 138 THR A CA 1
ATOM 973 C C . THR A 1 138 ? 25.661 2.362 -26.019 1.00 70.75 138 THR A C 1
ATOM 975 O O . THR A 1 138 ? 26.504 2.399 -26.910 1.00 70.75 138 THR A O 1
ATOM 978 N N . GLN A 1 139 ? 24.777 3.346 -25.834 1.00 66.81 139 GLN A N 1
ATOM 979 C CA . GLN A 1 139 ? 24.645 4.512 -26.718 1.00 66.81 139 GLN A CA 1
ATOM 980 C C . GLN A 1 139 ? 25.144 5.821 -26.091 1.00 66.81 139 GLN A C 1
ATOM 982 O O . GLN A 1 139 ? 25.090 6.865 -26.737 1.00 66.81 139 GLN A O 1
ATOM 987 N N . VAL A 1 140 ? 25.600 5.787 -24.838 1.00 65.56 140 VAL A N 1
ATOM 988 C CA . VAL A 1 140 ? 25.948 6.980 -24.061 1.00 65.56 140 VAL A CA 1
ATOM 989 C C . VAL A 1 140 ? 27.456 7.052 -23.851 1.00 65.56 140 VAL A C 1
ATOM 991 O O . VAL A 1 140 ? 28.060 6.125 -23.321 1.00 65.56 140 VAL A O 1
ATOM 994 N N . GLU A 1 141 ? 28.049 8.179 -24.246 1.00 68.25 141 GLU A N 1
ATOM 995 C CA . GLU A 1 141 ? 29.464 8.490 -23.999 1.00 68.25 141 GLU A CA 1
ATOM 996 C C . GLU A 1 141 ? 29.688 9.208 -22.651 1.00 68.25 141 GLU A C 1
ATOM 998 O O . GLU A 1 141 ? 30.807 9.208 -22.143 1.00 68.25 141 GLU A O 1
ATOM 1003 N N . ASP A 1 142 ? 28.632 9.781 -22.051 1.00 67.62 142 ASP A N 1
ATOM 1004 C CA . ASP A 1 142 ? 28.691 10.568 -20.810 1.00 67.62 142 ASP A CA 1
ATOM 1005 C C . ASP A 1 142 ? 27.598 10.157 -19.801 1.00 67.62 142 ASP A C 1
ATOM 1007 O O . ASP A 1 142 ? 26.414 10.478 -19.954 1.00 67.62 142 ASP A O 1
ATOM 1011 N N . PHE A 1 143 ? 28.005 9.425 -18.760 1.00 67.06 143 PHE A N 1
ATOM 1012 C CA . PHE A 1 143 ? 27.122 8.903 -17.709 1.00 67.06 143 PHE A CA 1
ATOM 1013 C C . PHE A 1 143 ? 26.777 9.929 -16.620 1.00 67.06 143 PHE A C 1
ATOM 1015 O O . PHE A 1 143 ? 25.867 9.672 -15.829 1.00 67.06 143 PHE A O 1
ATOM 1022 N N . ASP A 1 144 ? 27.445 11.088 -16.592 1.00 65.00 144 ASP A N 1
ATOM 1023 C CA . ASP A 1 144 ? 27.139 12.160 -15.633 1.00 65.00 144 ASP A CA 1
ATOM 1024 C C . ASP A 1 144 ? 25.880 12.948 -16.036 1.00 65.00 144 ASP A C 1
ATOM 1026 O O . ASP A 1 144 ? 25.275 13.662 -15.230 1.00 65.00 144 ASP A O 1
ATOM 1030 N N . SER A 1 145 ? 25.420 12.777 -17.278 1.00 65.50 145 SER A N 1
ATOM 1031 C CA . SER A 1 145 ? 24.196 13.382 -17.786 1.00 65.50 145 SER A CA 1
ATOM 1032 C C . SER A 1 145 ? 22.990 12.460 -17.608 1.00 65.50 145 SER A C 1
ATOM 1034 O O . SER A 1 145 ? 22.931 11.367 -18.167 1.00 65.50 145 SER A O 1
ATOM 1036 N N . LEU A 1 146 ? 21.931 12.952 -16.950 1.00 64.12 146 LEU A N 1
ATOM 1037 C CA . LEU A 1 146 ? 20.614 12.286 -16.874 1.00 64.12 146 LEU A CA 1
ATOM 1038 C C . LEU A 1 146 ? 19.985 12.000 -18.258 1.00 64.12 146 LEU A C 1
ATOM 1040 O O . LEU A 1 146 ? 18.935 11.359 -18.340 1.00 64.12 146 LEU A O 1
ATOM 1044 N N . ALA A 1 147 ? 20.612 12.447 -19.353 1.00 67.31 147 ALA A N 1
ATOM 1045 C CA . ALA A 1 147 ? 20.251 12.108 -20.724 1.00 67.31 147 ALA A CA 1
ATOM 1046 C C . ALA A 1 147 ? 20.189 10.592 -20.981 1.00 67.31 147 ALA A C 1
ATOM 1048 O O . ALA A 1 147 ? 19.336 10.164 -21.762 1.00 67.31 147 ALA A O 1
ATOM 1049 N N . PHE A 1 148 ? 20.991 9.775 -20.283 1.00 62.81 148 PHE A N 1
ATOM 1050 C CA . PHE A 1 148 ? 20.918 8.311 -20.403 1.00 62.81 148 PHE A CA 1
ATOM 1051 C C . PHE A 1 148 ? 19.581 7.728 -19.903 1.00 62.81 148 PHE A C 1
ATOM 1053 O O . PHE A 1 148 ? 19.172 6.655 -20.339 1.00 62.81 148 PHE A O 1
ATOM 1060 N N . LEU A 1 149 ? 18.862 8.448 -19.031 1.00 63.25 149 LEU A N 1
ATOM 1061 C CA . LEU A 1 149 ? 17.510 8.102 -18.576 1.00 63.25 149 LEU A CA 1
ATOM 1062 C C . LEU A 1 149 ? 16.410 8.767 -19.409 1.00 63.25 149 LEU A C 1
ATOM 1064 O O . LEU A 1 149 ? 15.234 8.462 -19.203 1.00 63.25 149 LEU A O 1
ATOM 1068 N N . SER A 1 150 ? 16.754 9.634 -20.370 1.00 68.06 150 SER A N 1
ATOM 1069 C CA . SER A 1 150 ? 15.762 10.234 -21.272 1.00 68.06 150 SER A CA 1
ATOM 1070 C C . SER A 1 150 ? 14.857 9.204 -21.971 1.00 68.06 150 SER A C 1
ATOM 1072 O O . SER A 1 150 ? 13.657 9.473 -22.045 1.00 68.06 150 SER A O 1
ATOM 1074 N N . PRO A 1 151 ? 15.327 7.994 -22.357 1.00 68.88 151 PRO A N 1
ATOM 1075 C CA . PRO A 1 151 ? 14.466 6.975 -22.964 1.00 68.88 151 PRO A CA 1
ATOM 1076 C C . PRO A 1 151 ? 13.419 6.379 -22.009 1.00 68.88 151 PRO A C 1
ATOM 1078 O O . PRO A 1 151 ? 12.488 5.713 -22.460 1.00 68.88 151 PRO A O 1
ATOM 1081 N N . ALA A 1 152 ? 13.576 6.569 -20.694 1.00 74.12 152 ALA A N 1
ATOM 1082 C CA . ALA A 1 152 ? 12.687 6.031 -19.665 1.00 74.12 152 ALA A CA 1
ATOM 1083 C C . ALA A 1 152 ? 12.040 7.120 -18.787 1.00 74.12 152 ALA A C 1
ATOM 1085 O O . ALA A 1 152 ? 11.468 6.826 -17.735 1.00 74.12 152 ALA A O 1
ATOM 1086 N N . ARG A 1 153 ? 12.139 8.389 -19.198 1.00 82.31 153 ARG A N 1
ATOM 1087 C CA . ARG A 1 153 ? 11.758 9.544 -18.377 1.00 82.31 153 ARG A CA 1
ATOM 1088 C C . ARG A 1 153 ? 10.285 9.528 -17.978 1.00 82.31 153 ARG A C 1
ATOM 1090 O O . ARG A 1 153 ? 9.964 9.796 -16.824 1.00 82.31 153 ARG A O 1
ATOM 1097 N N . ASP A 1 154 ? 9.404 9.155 -18.900 1.00 84.44 154 ASP A N 1
ATOM 1098 C CA . ASP A 1 154 ? 7.969 9.076 -18.624 1.00 84.44 154 ASP A CA 1
ATOM 1099 C C . ASP A 1 154 ? 7.659 7.987 -17.592 1.00 84.44 154 ASP A C 1
ATOM 1101 O O . ASP A 1 154 ? 6.810 8.165 -16.723 1.00 84.44 154 ASP A O 1
ATOM 1105 N N . GLN A 1 155 ? 8.380 6.867 -17.634 1.00 86.75 155 GLN A N 1
ATOM 1106 C CA . GLN A 1 155 ? 8.218 5.773 -16.680 1.00 86.75 155 GLN A CA 1
ATOM 1107 C C . GLN A 1 155 ? 8.735 6.162 -15.301 1.00 86.75 155 GLN A C 1
ATOM 1109 O O . GLN A 1 155 ? 8.104 5.825 -14.304 1.00 86.75 155 GLN A O 1
ATOM 1114 N N . VAL A 1 156 ? 9.837 6.910 -15.235 1.00 86.88 156 VAL A N 1
ATOM 1115 C CA . VAL A 1 156 ? 10.336 7.467 -13.972 1.00 86.88 156 VAL A CA 1
ATOM 1116 C C . VAL A 1 156 ? 9.300 8.414 -13.366 1.00 86.88 156 VAL A C 1
ATOM 1118 O O . VAL A 1 156 ? 8.994 8.287 -12.184 1.00 86.88 156 VAL A O 1
ATOM 1121 N N . LEU A 1 157 ? 8.685 9.288 -14.170 1.00 88.38 157 LEU A N 1
ATOM 1122 C CA . LEU A 1 157 ? 7.626 10.185 -13.696 1.00 88.38 157 LEU A CA 1
ATOM 1123 C C . LEU A 1 157 ? 6.391 9.419 -13.205 1.00 88.38 157 LEU A C 1
ATOM 1125 O O . LEU A 1 157 ? 5.869 9.720 -12.132 1.00 88.38 157 LEU A O 1
ATOM 1129 N N . TRP A 1 158 ? 5.940 8.395 -13.936 1.00 87.69 158 TRP A N 1
ATOM 1130 C CA . TRP A 1 158 ? 4.846 7.531 -13.479 1.00 87.69 158 TRP A CA 1
ATOM 1131 C C . TRP A 1 158 ? 5.189 6.795 -12.183 1.00 87.69 158 TRP A C 1
ATOM 1133 O O . TRP A 1 158 ? 4.330 6.677 -11.303 1.00 87.69 158 TRP A O 1
ATOM 1143 N N . ALA A 1 159 ? 6.432 6.330 -12.041 1.00 88.94 159 ALA A N 1
ATOM 1144 C CA . ALA A 1 159 ? 6.908 5.683 -10.826 1.00 88.94 159 ALA A CA 1
ATOM 1145 C C . ALA A 1 159 ? 6.934 6.661 -9.643 1.00 88.94 159 ALA A C 1
ATOM 1147 O O . ALA A 1 159 ? 6.461 6.317 -8.563 1.00 88.94 159 ALA A O 1
ATOM 1148 N N . GLU A 1 160 ? 7.406 7.890 -9.854 1.00 91.12 160 GLU A N 1
ATOM 1149 C CA . GLU A 1 160 ? 7.473 8.929 -8.828 1.00 91.12 160 GLU A CA 1
ATOM 1150 C C . GLU A 1 160 ? 6.076 9.392 -8.384 1.00 91.12 160 GLU A C 1
ATOM 1152 O O . GLU A 1 160 ? 5.783 9.418 -7.188 1.00 91.12 160 GLU A O 1
ATOM 1157 N N . ILE A 1 161 ? 5.166 9.675 -9.324 1.00 92.94 161 ILE A N 1
ATOM 1158 C CA . ILE A 1 161 ? 3.776 10.049 -9.008 1.00 92.94 161 ILE A CA 1
ATOM 1159 C C . ILE A 1 161 ? 3.085 8.927 -8.229 1.00 92.94 161 ILE A C 1
ATOM 1161 O O . ILE A 1 161 ? 2.386 9.181 -7.243 1.00 92.94 161 ILE A O 1
ATOM 1165 N N . SER A 1 162 ? 3.293 7.677 -8.643 1.00 90.38 162 SER A N 1
ATOM 1166 C CA . SER A 1 162 ? 2.723 6.515 -7.961 1.00 90.38 162 SER A CA 1
ATOM 1167 C C . SER A 1 162 ? 3.319 6.334 -6.569 1.00 90.38 162 SER A C 1
ATOM 1169 O O . SER A 1 162 ? 2.574 6.069 -5.627 1.00 90.38 162 SER A O 1
ATOM 1171 N N . PHE A 1 163 ? 4.632 6.529 -6.418 1.00 93.31 163 PHE A N 1
ATOM 1172 C CA . PHE A 1 163 ? 5.320 6.489 -5.130 1.00 93.31 163 PHE A CA 1
ATOM 1173 C C . PHE A 1 163 ? 4.746 7.527 -4.160 1.00 93.31 163 PHE A C 1
ATOM 1175 O O . PHE A 1 163 ? 4.365 7.178 -3.038 1.00 93.31 163 PHE A O 1
ATOM 1182 N N . TRP A 1 164 ? 4.592 8.779 -4.597 1.00 96.06 164 TRP A N 1
ATOM 1183 C CA . TRP A 1 164 ? 3.998 9.827 -3.767 1.00 96.06 164 TRP A CA 1
ATOM 1184 C C . TRP A 1 164 ? 2.534 9.535 -3.432 1.00 96.06 164 TRP A C 1
ATOM 1186 O O . TRP A 1 164 ? 2.135 9.636 -2.271 1.00 96.06 164 TRP A O 1
ATOM 1196 N N . THR A 1 165 ? 1.747 9.088 -4.413 1.00 95.38 165 THR A N 1
ATOM 1197 C CA . THR A 1 165 ? 0.335 8.720 -4.215 1.00 95.38 165 THR A CA 1
ATOM 1198 C C . THR A 1 165 ? 0.191 7.583 -3.203 1.00 95.38 165 THR A C 1
ATOM 1200 O O . THR A 1 165 ? -0.606 7.680 -2.270 1.00 95.38 165 THR A O 1
ATOM 1203 N N . GLY A 1 166 ? 0.993 6.524 -3.336 1.00 93.19 166 GLY A N 1
ATOM 1204 C CA . GLY A 1 166 ? 0.990 5.397 -2.406 1.00 93.19 166 GLY A CA 1
ATOM 1205 C C . GLY A 1 166 ? 1.441 5.790 -1.005 1.00 93.19 166 GLY A C 1
ATOM 1206 O O . GLY A 1 166 ? 0.846 5.341 -0.030 1.00 93.19 166 GLY A O 1
ATOM 1207 N N . THR A 1 167 ? 2.428 6.682 -0.889 1.00 95.25 167 THR A N 1
ATOM 1208 C CA . THR A 1 167 ? 2.898 7.196 0.405 1.00 95.25 167 THR A CA 1
ATOM 1209 C C . THR A 1 167 ? 1.799 7.979 1.118 1.00 95.25 167 THR A C 1
ATOM 1211 O O . THR A 1 167 ? 1.501 7.708 2.282 1.00 95.25 167 THR A O 1
ATOM 1214 N N . VAL A 1 168 ? 1.134 8.902 0.416 1.00 97.75 168 VAL A N 1
ATOM 1215 C CA . VAL A 1 168 ? 0.019 9.677 0.979 1.00 97.75 168 VAL A CA 1
ATOM 1216 C C . VAL A 1 168 ? -1.132 8.756 1.390 1.00 97.75 168 VAL A C 1
ATOM 1218 O O . VAL A 1 168 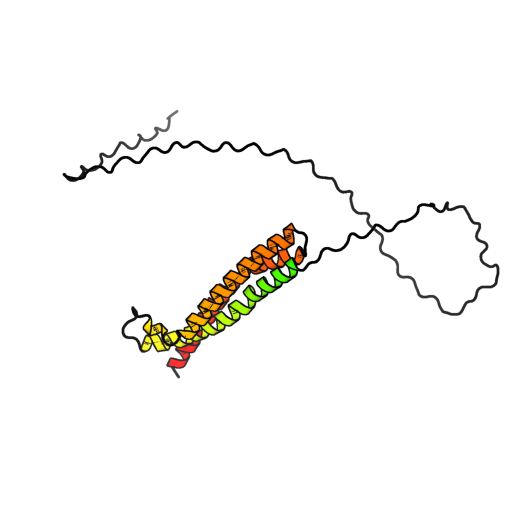? -1.649 8.886 2.501 1.00 97.75 168 VAL A O 1
ATOM 1221 N N . LEU A 1 169 ? -1.503 7.790 0.544 1.00 95.94 169 LEU A N 1
ATOM 1222 C CA . LEU A 1 169 ? -2.561 6.825 0.855 1.00 95.94 169 LEU A CA 1
ATOM 1223 C C . LEU A 1 169 ? -2.200 5.914 2.034 1.00 95.94 169 LEU A C 1
ATOM 1225 O O . LEU A 1 169 ? -3.048 5.677 2.893 1.00 95.94 169 LEU A O 1
ATOM 1229 N N . GLY A 1 170 ? -0.956 5.441 2.119 1.00 94.50 170 GLY A N 1
ATOM 1230 C CA . GLY A 1 170 ? -0.473 4.620 3.228 1.00 94.50 170 GLY A CA 1
ATOM 1231 C C . GLY A 1 170 ? -0.498 5.375 4.557 1.00 94.50 170 GLY A C 1
ATOM 1232 O O . GLY A 1 170 ? -1.006 4.861 5.553 1.00 94.50 170 GLY A O 1
ATOM 1233 N N . ILE A 1 171 ? -0.041 6.631 4.569 1.00 97.19 171 ILE A N 1
ATOM 1234 C CA . ILE A 1 171 ? -0.114 7.490 5.760 1.00 97.19 171 ILE A CA 1
ATOM 1235 C C . ILE A 1 171 ? -1.577 7.736 6.154 1.00 97.19 171 ILE A C 1
ATOM 1237 O O . ILE A 1 171 ? -1.933 7.583 7.325 1.00 97.19 171 ILE A O 1
ATOM 1241 N N . ALA A 1 172 ? -2.447 8.062 5.193 1.00 96.88 172 ALA A N 1
ATOM 1242 C CA . ALA A 1 172 ? -3.872 8.252 5.453 1.00 96.88 172 ALA A CA 1
ATOM 1243 C C . ALA A 1 172 ? -4.520 6.982 6.033 1.00 96.88 172 ALA A C 1
ATOM 1245 O O . ALA A 1 172 ? -5.291 7.066 6.991 1.00 96.88 172 ALA A O 1
ATOM 1246 N N 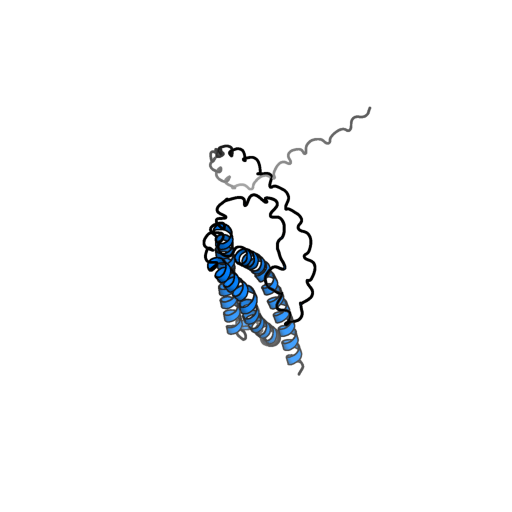. ALA A 1 173 ? -4.167 5.803 5.516 1.00 96.75 173 ALA A N 1
ATOM 1247 C CA . ALA A 1 173 ? -4.647 4.520 6.014 1.00 96.75 173 ALA A CA 1
ATOM 1248 C C . ALA A 1 173 ? -4.215 4.254 7.464 1.00 96.75 173 ALA A C 1
ATOM 1250 O O . ALA A 1 173 ? -5.040 3.831 8.275 1.00 96.75 173 ALA A O 1
ATOM 1251 N N . ILE A 1 174 ? -2.964 4.566 7.822 1.00 96.62 174 ILE A N 1
ATOM 1252 C CA . ILE A 1 174 ? -2.462 4.461 9.201 1.00 96.62 174 ILE A CA 1
ATOM 1253 C C . ILE A 1 174 ? -3.267 5.378 10.127 1.00 96.62 174 ILE A C 1
ATOM 1255 O O . ILE A 1 174 ? -3.799 4.926 11.142 1.00 96.62 174 ILE A O 1
ATOM 1259 N N . VAL A 1 175 ? -3.409 6.655 9.768 1.00 97.69 175 VAL A N 1
ATOM 1260 C CA . VAL A 1 175 ? -4.104 7.652 10.594 1.00 97.69 175 VAL A CA 1
ATOM 1261 C C . VAL A 1 175 ? -5.578 7.281 10.789 1.00 97.69 175 VAL A C 1
ATOM 1263 O O . VAL A 1 175 ? -6.062 7.230 11.924 1.00 97.69 175 VAL A O 1
ATOM 1266 N N . ILE A 1 176 ? -6.297 6.967 9.708 1.00 96.06 176 ILE A N 1
ATOM 1267 C CA . ILE A 1 176 ? -7.718 6.592 9.770 1.00 96.06 176 ILE A CA 1
ATOM 1268 C C . ILE A 1 176 ? -7.885 5.242 10.484 1.00 96.06 176 ILE A C 1
ATOM 1270 O O . ILE A 1 176 ? -8.827 5.077 11.262 1.00 96.06 176 ILE A O 1
ATOM 1274 N N . GLY A 1 177 ? -6.953 4.302 10.303 1.00 94.38 177 GLY A N 1
ATOM 1275 C CA . GLY A 1 177 ? -6.927 3.017 11.005 1.00 94.38 177 GLY A CA 1
ATOM 1276 C C . GLY A 1 177 ? -6.822 3.186 12.522 1.00 94.38 177 GLY A C 1
ATOM 1277 O O . GLY A 1 177 ? -7.633 2.626 13.266 1.00 94.38 177 GLY A O 1
ATOM 1278 N N . ILE A 1 178 ? -5.906 4.040 12.992 1.00 95.88 178 ILE A N 1
ATOM 1279 C CA . ILE A 1 178 ? -5.782 4.394 14.416 1.00 95.88 178 ILE A CA 1
ATOM 1280 C C . ILE A 1 178 ? -7.081 5.040 14.922 1.00 95.88 178 ILE A C 1
ATOM 1282 O O . ILE A 1 178 ? -7.604 4.644 15.970 1.00 95.88 178 ILE A O 1
ATOM 1286 N N . MET A 1 179 ? -7.659 5.987 14.171 1.00 94.81 179 MET A N 1
ATOM 1287 C CA . MET A 1 179 ? -8.925 6.632 14.545 1.00 94.81 179 MET A CA 1
ATOM 1288 C C . MET A 1 179 ? -10.089 5.634 14.639 1.00 94.81 179 MET A C 1
ATOM 1290 O O . MET A 1 179 ? -10.890 5.719 15.574 1.00 94.81 179 MET A O 1
ATOM 1294 N N . ALA A 1 180 ? -10.175 4.662 13.726 1.00 93.00 180 ALA A N 1
ATOM 1295 C CA . ALA A 1 180 ? -11.185 3.604 13.742 1.00 93.00 180 ALA A CA 1
ATOM 1296 C C . ALA A 1 180 ? -11.079 2.726 15.003 1.00 93.00 180 ALA A C 1
ATOM 1298 O O . ALA A 1 180 ? -12.097 2.381 15.621 1.00 93.00 180 ALA A O 1
ATOM 1299 N N . ILE A 1 181 ? -9.851 2.413 15.434 1.00 93.25 181 ILE A N 1
ATOM 1300 C CA . ILE A 1 181 ? -9.580 1.646 16.658 1.00 93.25 181 ILE A CA 1
ATOM 1301 C C . ILE A 1 181 ? -9.979 2.445 17.901 1.00 93.25 181 ILE A C 1
ATOM 1303 O O . ILE A 1 181 ? -10.733 1.939 18.749 1.00 93.25 181 ILE A O 1
ATOM 1307 N N . ALA A 1 182 ? -9.517 3.696 17.979 1.00 94.62 182 ALA A N 1
ATOM 1308 C CA . ALA A 1 182 ? -9.762 4.599 19.098 1.00 94.62 182 ALA A CA 1
ATOM 1309 C C . ALA A 1 182 ? -11.263 4.870 19.290 1.00 94.62 182 ALA A C 1
ATOM 1311 O O . ALA A 1 182 ? -11.786 4.756 20.399 1.00 94.62 182 ALA A O 1
ATOM 1312 N N . ARG A 1 183 ? -11.993 5.133 18.197 1.00 91.69 183 ARG A N 1
ATOM 1313 C CA . ARG A 1 183 ? -13.433 5.460 18.216 1.00 91.69 183 ARG A CA 1
ATOM 1314 C C . ARG A 1 183 ? -14.356 4.241 18.289 1.00 91.69 183 ARG A C 1
ATOM 1316 O O . ARG A 1 183 ? -15.574 4.393 18.391 1.00 91.69 183 ARG A O 1
ATOM 1323 N N . ARG A 1 184 ? -13.790 3.028 18.277 1.00 87.44 184 ARG A N 1
ATOM 1324 C CA . ARG A 1 184 ? -14.519 1.749 18.223 1.00 87.44 184 ARG A CA 1
ATOM 1325 C C . ARG A 1 184 ? -15.431 1.626 16.987 1.00 87.44 184 ARG A C 1
ATOM 1327 O O . ARG A 1 184 ? -16.480 0.995 17.057 1.00 87.44 184 ARG A O 1
ATOM 1334 N N . GLN A 1 185 ? -15.033 2.222 15.863 1.00 87.88 185 GLN A N 1
ATOM 1335 C CA . GLN A 1 185 ? -15.797 2.287 14.611 1.00 87.88 185 GLN A CA 1
ATOM 1336 C C . GLN A 1 185 ? -15.136 1.408 13.540 1.00 87.88 185 GLN A C 1
ATOM 1338 O O . GLN A 1 185 ? -14.395 1.892 12.690 1.00 87.88 185 GLN A O 1
ATOM 1343 N N . GLY A 1 186 ? -15.387 0.094 13.601 1.00 88.31 186 GLY A N 1
ATOM 1344 C CA . GLY A 1 186 ? -14.766 -0.876 12.688 1.00 88.31 186 GLY A CA 1
ATOM 1345 C C . GLY A 1 186 ? -13.358 -1.301 13.116 1.00 88.31 186 GLY A C 1
ATOM 1346 O O . GLY A 1 186 ? -12.455 -1.363 12.291 1.00 88.31 186 GLY A O 1
ATOM 1347 N N . ARG A 1 187 ? -13.162 -1.600 14.410 1.00 89.00 187 ARG A N 1
ATOM 1348 C CA . ARG A 1 187 ? -11.849 -1.932 15.005 1.00 89.00 187 ARG A CA 1
ATOM 1349 C C . ARG A 1 187 ? -11.078 -3.010 14.244 1.00 89.00 187 ARG A C 1
ATOM 1351 O O . ARG A 1 187 ? -9.898 -2.819 13.992 1.00 89.00 187 ARG A O 1
ATOM 1358 N N . ALA A 1 188 ? -11.740 -4.104 13.867 1.00 91.06 188 ALA A N 1
ATOM 1359 C CA . ALA A 1 188 ? -11.099 -5.190 13.125 1.00 91.06 188 ALA A CA 1
ATOM 1360 C C . ALA A 1 188 ? -10.535 -4.702 11.780 1.00 91.06 188 ALA A C 1
ATOM 1362 O O . ALA A 1 188 ? -9.389 -4.992 11.455 1.00 91.06 188 ALA A O 1
ATOM 1363 N N . GLN A 1 189 ? -11.308 -3.888 11.054 1.00 95.19 189 GLN A N 1
ATOM 1364 C CA . GLN A 1 189 ? -10.883 -3.298 9.784 1.00 95.19 189 GLN A CA 1
ATOM 1365 C C . GLN A 1 189 ? -9.748 -2.283 9.985 1.00 95.19 189 GLN A C 1
ATOM 1367 O O . GLN A 1 189 ? -8.779 -2.299 9.239 1.00 95.19 189 GLN A O 1
ATOM 1372 N N . GLY A 1 190 ? -9.809 -1.460 11.040 1.00 93.00 190 GLY A N 1
ATOM 1373 C CA . GLY A 1 190 ? -8.729 -0.528 11.387 1.00 93.00 190 GLY A CA 1
ATOM 1374 C C . GLY A 1 190 ? -7.411 -1.225 11.750 1.00 93.00 190 GLY A C 1
ATOM 1375 O O . GLY A 1 190 ? -6.348 -0.762 11.350 1.00 93.00 190 GLY A O 1
ATOM 1376 N N . ILE A 1 191 ? -7.472 -2.360 12.459 1.00 95.56 191 ILE A N 1
ATOM 1377 C CA . ILE A 1 191 ? -6.293 -3.184 12.776 1.00 95.56 191 ILE A CA 1
ATOM 1378 C C . ILE A 1 191 ? -5.725 -3.812 11.502 1.00 95.56 191 ILE A C 1
ATOM 1380 O O . ILE A 1 191 ? -4.524 -3.717 11.264 1.00 95.56 191 ILE A O 1
ATOM 1384 N N . ALA A 1 192 ? -6.579 -4.413 10.668 1.00 97.06 192 ALA A N 1
ATOM 1385 C CA . ALA A 1 192 ? -6.156 -4.994 9.398 1.00 97.06 192 ALA A CA 1
ATOM 1386 C C . ALA A 1 192 ? -5.486 -3.941 8.501 1.00 97.06 192 ALA A C 1
ATOM 1388 O O . ALA A 1 192 ? -4.389 -4.174 8.001 1.00 97.06 192 ALA A O 1
ATOM 1389 N N . ALA A 1 193 ? -6.090 -2.756 8.378 1.00 96.94 193 ALA A N 1
ATOM 1390 C CA . ALA A 1 193 ? -5.536 -1.635 7.627 1.00 96.94 193 ALA A CA 1
ATOM 1391 C C . ALA A 1 193 ? -4.163 -1.196 8.155 1.00 96.94 193 ALA A C 1
ATOM 1393 O O . ALA A 1 193 ? -3.259 -0.936 7.367 1.00 96.94 193 ALA A O 1
ATOM 1394 N N . LEU A 1 194 ? -3.973 -1.134 9.475 1.00 96.50 194 LEU A N 1
ATOM 1395 C CA . LEU A 1 194 ? -2.675 -0.801 10.067 1.00 96.50 194 LEU A CA 1
ATOM 1396 C C . LEU A 1 194 ? -1.604 -1.826 9.696 1.00 96.50 194 LEU A C 1
ATOM 1398 O O . LEU A 1 194 ? -0.534 -1.445 9.232 1.00 96.50 194 LEU A O 1
ATOM 1402 N N . ILE A 1 195 ? -1.906 -3.115 9.865 1.00 97.88 195 ILE A N 1
ATOM 1403 C CA . ILE A 1 195 ? -0.964 -4.199 9.561 1.00 97.88 195 ILE A CA 1
ATOM 1404 C C . ILE A 1 195 ? -0.579 -4.162 8.080 1.00 97.88 195 ILE A C 1
ATOM 1406 O O . ILE A 1 195 ? 0.605 -4.151 7.752 1.00 97.88 195 ILE A O 1
ATOM 1410 N N . VAL A 1 196 ? -1.570 -4.084 7.188 1.00 97.44 196 VAL A N 1
ATOM 1411 C CA . VAL A 1 196 ? -1.334 -4.031 5.740 1.00 97.44 196 VAL A CA 1
ATOM 1412 C C . VAL A 1 196 ? -0.529 -2.786 5.365 1.00 97.44 196 VAL A C 1
ATOM 1414 O O . VAL A 1 196 ? 0.417 -2.896 4.592 1.00 97.44 196 VAL A O 1
ATOM 1417 N N . SER A 1 197 ? -0.814 -1.626 5.963 1.00 95.88 197 SER A N 1
ATOM 1418 C CA . SER A 1 197 ? -0.080 -0.384 5.674 1.00 95.88 197 SER A CA 1
ATOM 1419 C C . SER A 1 197 ? 1.379 -0.431 6.131 1.00 95.88 197 SER A C 1
ATOM 1421 O O . SER A 1 197 ? 2.232 0.163 5.484 1.00 95.88 197 SER A O 1
ATOM 1423 N N . VAL A 1 198 ? 1.686 -1.148 7.216 1.00 97.31 198 VAL A N 1
ATOM 1424 C CA . VAL A 1 198 ? 3.071 -1.349 7.678 1.00 97.31 198 VAL A CA 1
ATOM 1425 C C . VAL A 1 198 ? 3.828 -2.330 6.779 1.00 97.31 198 VAL A C 1
ATOM 1427 O O . VAL A 1 198 ? 5.024 -2.163 6.563 1.00 97.31 198 VAL A O 1
ATOM 1430 N N . ILE A 1 199 ? 3.145 -3.336 6.226 1.00 97.94 199 ILE A N 1
ATOM 1431 C CA . ILE A 1 199 ? 3.750 -4.329 5.325 1.00 97.94 199 ILE A CA 1
ATOM 1432 C C . ILE A 1 199 ? 3.901 -3.782 3.892 1.00 97.94 199 ILE A C 1
ATOM 1434 O O . ILE A 1 199 ? 4.830 -4.168 3.182 1.00 97.94 199 ILE A O 1
ATOM 1438 N N . ALA A 1 200 ? 3.031 -2.864 3.463 1.00 95.44 200 ALA A N 1
ATOM 1439 C CA . ALA A 1 200 ? 2.993 -2.336 2.098 1.00 95.44 200 ALA A CA 1
ATOM 1440 C C . ALA A 1 200 ? 4.346 -1.811 1.564 1.00 95.44 200 ALA A C 1
ATOM 1442 O O . ALA A 1 200 ? 4.689 -2.166 0.435 1.00 95.44 200 ALA A O 1
ATOM 1443 N N . PRO A 1 201 ? 5.170 -1.059 2.328 1.00 96.50 201 PRO A N 1
ATOM 1444 C CA . PRO A 1 201 ? 6.500 -0.650 1.873 1.00 96.50 201 PRO A CA 1
ATOM 1445 C C . PRO A 1 201 ? 7.414 -1.834 1.537 1.00 96.50 201 PRO A C 1
ATOM 1447 O O . PRO A 1 201 ? 8.140 -1.787 0.550 1.00 96.50 201 PRO A O 1
ATOM 1450 N N . VAL A 1 202 ? 7.356 -2.924 2.309 1.00 97.88 202 VAL A N 1
ATOM 1451 C CA . VAL A 1 202 ? 8.160 -4.129 2.044 1.00 97.88 202 VAL A CA 1
ATOM 1452 C C . VAL A 1 202 ? 7.741 -4.766 0.721 1.00 97.88 202 VAL A C 1
ATOM 1454 O O . VAL A 1 202 ? 8.594 -5.066 -0.112 1.00 97.88 202 VAL A O 1
ATOM 1457 N N . ILE A 1 203 ? 6.430 -4.913 0.496 1.00 96.94 203 ILE A N 1
ATOM 1458 C CA . ILE A 1 203 ? 5.879 -5.421 -0.772 1.00 96.94 203 ILE A CA 1
ATOM 1459 C C . ILE A 1 203 ? 6.352 -4.545 -1.935 1.00 96.94 203 ILE A C 1
ATOM 1461 O O . ILE A 1 203 ? 6.817 -5.062 -2.949 1.00 96.94 203 ILE A O 1
ATOM 1465 N N . PHE A 1 204 ? 6.280 -3.225 -1.772 1.00 95.62 204 PHE A N 1
ATOM 1466 C CA . PHE A 1 204 ? 6.711 -2.265 -2.778 1.00 95.62 204 PHE A CA 1
ATOM 1467 C C . PHE A 1 204 ? 8.180 -2.462 -3.179 1.00 95.62 204 PHE A C 1
ATOM 1469 O O . PHE A 1 204 ? 8.472 -2.606 -4.365 1.00 95.62 204 PHE A O 1
ATOM 1476 N N . PHE A 1 205 ? 9.102 -2.538 -2.212 1.00 96.38 205 PHE A N 1
ATOM 1477 C CA . PHE A 1 205 ? 10.527 -2.742 -2.503 1.00 96.38 205 PHE A CA 1
ATOM 1478 C C . PHE A 1 205 ? 10.806 -4.080 -3.190 1.00 96.38 205 PHE A C 1
ATOM 1480 O O . PHE A 1 205 ? 11.613 -4.129 -4.119 1.00 96.38 205 PHE A O 1
ATOM 1487 N N . VAL A 1 206 ? 10.124 -5.152 -2.778 1.00 98.00 206 VAL A N 1
ATOM 1488 C CA . VAL A 1 206 ? 10.248 -6.463 -3.432 1.00 98.00 206 VAL A CA 1
ATOM 1489 C C . VAL A 1 206 ? 9.801 -6.381 -4.891 1.00 98.00 206 VAL A C 1
ATOM 1491 O O . VAL A 1 206 ? 10.511 -6.865 -5.770 1.00 98.00 206 VAL A O 1
ATOM 1494 N N . VAL A 1 207 ? 8.665 -5.733 -5.170 1.00 97.50 207 VAL A N 1
ATOM 1495 C CA . VAL A 1 207 ? 8.163 -5.568 -6.542 1.00 97.50 207 VAL A CA 1
ATOM 1496 C C . VAL A 1 207 ? 9.134 -4.755 -7.395 1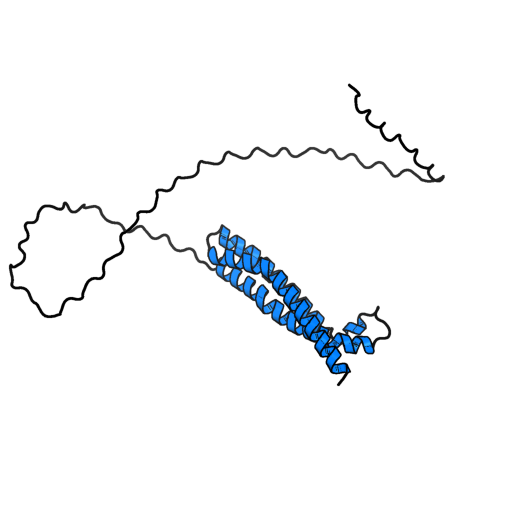.00 97.50 207 VAL A C 1
ATOM 1498 O O . VAL A 1 207 ? 9.449 -5.182 -8.502 1.00 97.50 207 VAL A O 1
ATOM 1501 N N . VAL A 1 208 ? 9.655 -3.637 -6.880 1.00 94.94 208 VAL A N 1
ATOM 1502 C CA . VAL A 1 208 ? 10.656 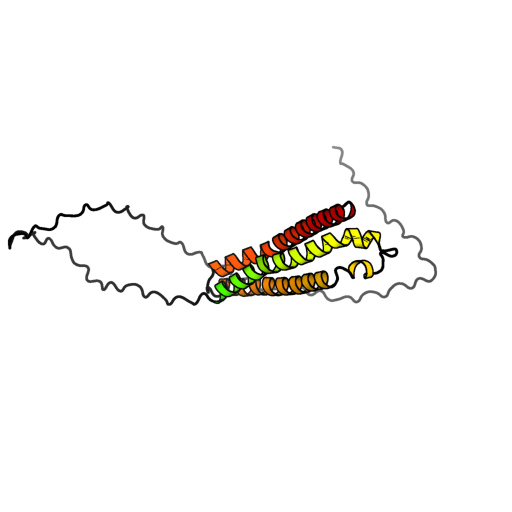-2.815 -7.582 1.00 94.94 208 VAL A CA 1
ATOM 1503 C C . VAL A 1 208 ? 11.905 -3.635 -7.907 1.00 94.94 208 VAL A C 1
ATOM 1505 O O . VAL A 1 208 ? 12.346 -3.646 -9.054 1.00 94.94 208 VAL A O 1
ATOM 1508 N N . LEU A 1 209 ? 12.454 -4.363 -6.930 1.00 96.12 209 LEU A N 1
ATOM 1509 C CA . LEU A 1 209 ? 13.662 -5.169 -7.114 1.00 96.12 209 LEU A CA 1
ATOM 1510 C C . LEU A 1 209 ? 13.467 -6.258 -8.179 1.00 96.12 209 LEU A C 1
ATOM 1512 O O . LEU A 1 209 ? 14.292 -6.400 -9.087 1.00 96.12 209 LEU A O 1
ATOM 1516 N N . VAL A 1 210 ? 12.369 -7.013 -8.080 1.00 97.44 210 VAL A N 1
ATOM 1517 C CA . VAL A 1 210 ? 12.035 -8.086 -9.025 1.00 97.44 210 VAL A CA 1
ATOM 1518 C C . VAL A 1 210 ? 11.799 -7.513 -10.419 1.00 97.44 210 VAL A C 1
ATOM 1520 O O . VAL A 1 210 ? 12.404 -7.987 -11.378 1.00 97.44 210 VAL A O 1
ATOM 1523 N N . ALA A 1 211 ? 10.974 -6.472 -10.545 1.00 95.44 211 ALA A N 1
ATOM 1524 C CA . ALA A 1 211 ? 10.658 -5.860 -11.831 1.00 95.44 211 ALA A CA 1
ATOM 1525 C C . ALA A 1 211 ? 11.903 -5.290 -12.519 1.00 95.44 211 ALA A C 1
ATOM 1527 O O . ALA A 1 211 ? 12.084 -5.504 -13.717 1.00 95.44 211 ALA A O 1
ATOM 1528 N N . LEU A 1 212 ? 12.787 -4.625 -11.768 1.00 92.06 212 LEU A N 1
ATOM 1529 C CA . LEU A 1 212 ? 14.023 -4.066 -12.310 1.00 92.06 212 LEU A CA 1
ATOM 1530 C C . LEU A 1 212 ? 14.964 -5.166 -12.808 1.00 92.06 212 LEU A C 1
ATOM 1532 O O . LEU A 1 212 ? 15.530 -5.049 -13.891 1.00 92.06 212 LEU A O 1
ATOM 1536 N N . THR A 1 213 ? 15.095 -6.252 -12.043 1.00 92.50 213 THR A N 1
ATOM 1537 C CA . THR A 1 213 ? 15.977 -7.376 -12.385 1.00 92.50 213 THR A CA 1
ATOM 1538 C C . THR A 1 213 ? 15.459 -8.128 -13.611 1.00 92.50 213 THR A C 1
ATOM 1540 O O . THR A 1 213 ? 16.217 -8.404 -14.540 1.00 92.50 213 THR A O 1
ATOM 1543 N N . VAL A 1 214 ? 14.154 -8.413 -13.654 1.00 95.81 214 VAL A N 1
ATOM 1544 C CA . VAL A 1 214 ? 13.508 -9.082 -14.794 1.00 95.81 214 VAL A CA 1
ATOM 1545 C C . VAL A 1 214 ? 13.533 -8.190 -16.038 1.00 95.81 214 VAL A C 1
ATOM 1547 O O . VAL A 1 214 ? 13.833 -8.671 -17.128 1.00 95.81 214 VAL A O 1
ATOM 1550 N N . GLY A 1 215 ? 13.273 -6.888 -15.884 1.00 91.12 215 GLY A N 1
ATOM 1551 C CA . GLY A 1 215 ? 13.380 -5.906 -16.962 1.00 91.12 215 GLY A CA 1
ATOM 1552 C C . GLY A 1 215 ? 14.796 -5.837 -17.523 1.00 91.12 215 GLY A C 1
ATOM 1553 O O . GLY A 1 215 ? 14.979 -5.981 -18.728 1.00 91.12 215 GLY A O 1
ATOM 1554 N N . GLY A 1 216 ? 15.800 -5.708 -16.653 1.00 90.25 216 GLY A N 1
ATOM 1555 C CA . GLY A 1 216 ? 17.213 -5.698 -17.035 1.00 90.25 216 GLY A CA 1
ATOM 1556 C C . GLY A 1 216 ? 17.622 -6.944 -17.816 1.00 90.25 216 GLY A C 1
ATOM 1557 O O . GLY A 1 216 ? 18.213 -6.824 -18.885 1.00 90.25 216 GLY A O 1
ATOM 1558 N N . ALA A 1 217 ? 17.240 -8.132 -17.338 1.00 90.25 217 ALA A N 1
ATOM 1559 C CA . ALA A 1 217 ? 17.515 -9.394 -18.025 1.00 90.25 217 ALA A CA 1
ATOM 1560 C C . ALA A 1 217 ? 16.824 -9.497 -19.400 1.00 90.25 217 ALA A C 1
ATOM 1562 O O . ALA A 1 217 ? 17.409 -10.004 -20.355 1.00 90.25 217 ALA A O 1
ATOM 1563 N N . ALA A 1 218 ? 15.590 -9.000 -19.529 1.00 90.62 218 ALA A N 1
ATOM 1564 C CA . ALA A 1 218 ? 14.898 -8.952 -20.817 1.00 90.62 218 ALA A CA 1
ATOM 1565 C C . ALA A 1 218 ? 15.567 -7.965 -21.789 1.00 90.62 218 ALA A C 1
ATOM 1567 O O . ALA A 1 218 ? 15.682 -8.247 -22.981 1.00 90.62 218 ALA A O 1
ATOM 1568 N N . GLY A 1 219 ? 16.027 -6.821 -21.276 1.00 85.12 219 GLY A N 1
ATOM 1569 C CA . GLY A 1 219 ? 16.756 -5.818 -22.046 1.00 85.12 219 GLY A CA 1
ATOM 1570 C C . GLY A 1 219 ? 18.088 -6.340 -22.578 1.00 85.12 219 GLY A C 1
ATOM 1571 O O . GLY A 1 219 ? 18.393 -6.131 -23.746 1.00 85.12 219 GLY A O 1
ATOM 1572 N N . THR A 1 220 ? 18.861 -7.064 -21.760 1.00 85.50 220 THR A N 1
ATOM 1573 C CA . THR A 1 220 ? 20.129 -7.661 -22.205 1.00 85.50 220 THR A CA 1
ATOM 1574 C C . THR A 1 220 ? 19.905 -8.754 -23.241 1.00 85.50 220 THR A C 1
ATOM 1576 O O . THR A 1 220 ? 20.602 -8.763 -24.247 1.00 85.50 220 THR A O 1
ATOM 1579 N N . ALA A 1 221 ? 18.910 -9.628 -23.060 1.00 84.81 221 ALA A N 1
ATOM 1580 C CA . ALA A 1 221 ? 18.578 -10.660 -24.043 1.00 84.81 221 ALA A CA 1
ATOM 1581 C C . ALA A 1 221 ? 18.256 -10.073 -25.430 1.00 84.81 221 ALA A C 1
ATOM 1583 O O . ALA A 1 221 ? 18.707 -10.611 -26.438 1.00 84.81 221 ALA A O 1
ATOM 1584 N N . GLY A 1 222 ? 17.540 -8.944 -25.473 1.00 77.81 222 GLY A N 1
ATOM 1585 C CA . GLY A 1 222 ? 17.205 -8.248 -26.718 1.00 77.81 222 GLY A CA 1
ATOM 1586 C C . GLY A 1 222 ? 18.389 -7.594 -27.441 1.00 77.81 222 GLY A C 1
ATOM 1587 O O . GLY A 1 222 ? 18.242 -7.228 -28.600 1.00 77.81 222 GLY A O 1
ATOM 1588 N N . LEU A 1 223 ? 19.554 -7.441 -26.798 1.00 75.12 223 LEU A N 1
ATOM 1589 C CA . LEU A 1 223 ? 20.771 -6.946 -27.461 1.00 75.12 223 LEU A CA 1
ATOM 1590 C C . LEU A 1 223 ? 21.498 -8.036 -28.262 1.00 75.12 223 LEU A C 1
ATOM 1592 O O . LEU A 1 223 ? 22.321 -7.717 -29.115 1.00 75.12 223 LEU A O 1
ATOM 1596 N N . TYR A 1 224 ? 21.228 -9.310 -27.968 1.00 70.88 224 TYR A N 1
ATOM 1597 C CA . TYR A 1 224 ? 21.885 -10.459 -28.601 1.00 70.88 224 TYR A CA 1
ATOM 1598 C C . TYR A 1 224 ? 21.019 -11.141 -29.676 1.00 70.88 224 TYR A C 1
ATOM 1600 O O . TYR A 1 224 ? 21.435 -12.163 -30.224 1.00 70.88 224 TYR A O 1
ATOM 1608 N N . SER A 1 225 ? 19.825 -10.606 -29.950 1.00 64.00 225 SER A N 1
ATOM 1609 C CA . SER A 1 225 ? 18.865 -11.078 -30.960 1.00 64.00 225 SER A CA 1
ATOM 1610 C C . SER A 1 225 ? 18.794 -10.129 -32.145 1.00 64.00 225 SER A C 1
ATOM 1612 O O . SER A 1 225 ? 18.786 -10.625 -33.291 1.00 64.00 225 SER A O 1
#

=== Feature glossary ===
Feature key, reading from the visual/contextual features back to the raw sequence:

Rendered structure images. Structure images are PyMOL renders from six orthogonal camera directions. Cartoon representation draws helices as coils and strands as arrows; sticks shows the backbone as bonds; surface shows the solvent-excluded envelope. Rainbow coloring maps sequence position to hue (blue→red, N→C); chain coloring assigns a distinct color per polypeptide.

Contact-map, Ramachandran, and PAE plots. Three diagnostic plots accompany the record. The Cα contact map visualizes the tertiary structure as a 2D adjacency matrix (8 Å cutoff, sequence-local contacts suppressed). The Ramachandran plot shows the distribution of backbone (φ, ψ) torsions, with points in the α and β basins reflecting secondary structure content. The PAE plot shows AlphaFold's inter-residue confidence as a color matrix.

InterPro / GO / CATH / organism. The annotation block draws on four external resources. InterPro: which protein families and domains the sequence belongs to. GO: standardized terms for what the protein does, what process it participates in, and where in the cell it acts. CATH: which structural fold it has in the CATH hierarchy. Organism: the species of origin.

Nearest PDB structures. Structural nearest neighbors (via Foldseek easy-search vs the PDB). Reported per hit: target PDB id, E-value, and alignment TM-score. A TM-score above ~0.5 is the conventional threshold for 'same fold'.

Predicted aligned error. Predicted aligned error is AlphaFold's pairwise confidence. Unlike pLDDT (per-residue), PAE is per-residue-pair and captures whether two parts of the structure are correctly placed relative to each other. Units are ångströms of expected positional error.

Solvent-accessible surface area. SASA measures how much of the protein is reachable by solvent. It is computed by rolling a water-sized probe over the atomic surface and summing the exposed area (Å²). Per-residue SASA distinguishes core (buried, low SASA) from surface (exposed, high SASA) residues; total SASA is a whole-molecule size measure.

B-factor. Crystallographic B-factors measure how much each atom's electron density is smeared out, in Å². They rise in mobile loops and surface residues and fall in the buried interior. In AlphaFold models this column is repurposed to hold pLDDT instead.

pLDDT. For AlphaFold models, the B-factor field carries pLDDT — the model's own estimate of local accuracy on a 0–100 scale. Regions with pLDDT<50 should be treated as essentially unmodeled; they often correspond to intrinsically disordered segments.

Backbone torsions (φ/ψ). φ (phi) and ψ (psi) are the two rotatable backbone dihedrals per residue: φ is the C(i-1)–N–Cα–C torsion, ψ is the N–Cα–C–N(i+1) torsion, both in degrees on (−180°, 180°]. α-helical residues cluster near (−60°, −45°); β-strand residues near (−120°, +130°). A Ramachandran plot is simply a scatter of (φ, ψ) for every residue.

Radius of gyration, Cα contacts, bounding box. Radius of gyration (Rg) is the root-mean-square distance of Cα atoms from their centroid — a single number for overall size and compactness. A globular domain of N residues has Rg ≈ 2.2·N^0.38 Å; an extended or disordered chain has a much larger Rg. The Cα contact count is the number of residue pairs whose Cα atoms are within 8 Å and are more than four positions apart in sequence — a standard proxy for tertiary packing density. The bounding box is the smallest axis-aligned box enclosing all Cα atoms.

Secondary structure (3-state, P-SEA). Three-state secondary structure (P-SEA) collapses the eight DSSP classes into helix (a), strand (b), and coil (c). P-SEA assigns these from Cα geometry alone — distances and angles — without requiring backbone oxygens, so it works on any Cα trace.

Secondary structure (8-state, DSSP). Secondary structure is the local, repeating backbone conformation. DSSP classifies it into eight states by reading the hydrogen-bond network: three helix types (H, G, I), two β types (E, B), two non-regular types (T, S), and unstructured coil (-).

Foldseek 3Di. The Foldseek 3Di string encodes local tertiary geometry as a 20-letter alphabet — one character per residue — derived from the relative positions of nearby Cα atoms. Unlike the amino-acid sequence, 3Di is a direct function of the 3D structure, so two proteins with the same fold have similar 3Di strings even at low sequence identity.

mmCIF coordinates. Structure coordinates are given as an mmCIF _atom_site loop: one row per atom with element, residue name, chain id, sequence number, and x/y/z position in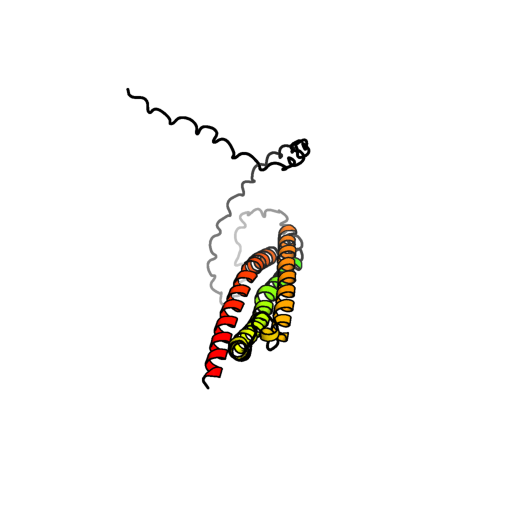 Å. Only the four main-chain atoms per residue are included here; side chains are omitted to keep the record compact.

Sequence. This is the polypeptide sequence — one letter per residue, N-terminus first. Length ranges from a few dozen residues for small domains to over a thousand for large multi-domain proteins.